Protein AF-A0A1C1CUV4-F1 (afdb_monomer_lite)

Foldseek 3Di:
DDDDDDDDDDDDDDDDDDDDDDDDDDDDDDPPPVVVVVVVPVVPPPVVVVPPPPQPPVSLVVLLVVLLVLQLVLLCLLVVVDPPLNVLSNVQSVVCSVPDDSVPDDVVQSVLQSVLSNCSNVDVDPSVVVSVVVSVCSVVVPDDDDPVVCVVCVVVPDVVVVVVVVVVVVVVVVVVVVVCVVSVHDDGD

pLDDT: mean 77.68, std 22.78, range [29.58, 97.69]

Radius of gyration: 31.22 Å; chains: 1; bounding box: 76×34×95 Å

Structure (mmCIF, N/CA/C/O backbone):
data_AF-A0A1C1CUV4-F1
#
_entry.id   AF-A0A1C1CUV4-F1
#
loop_
_atom_site.group_PDB
_atom_site.id
_atom_site.type_symbol
_atom_site.label_atom_id
_atom_site.label_alt_id
_atom_site.label_comp_id
_atom_site.label_asym_id
_atom_site.label_entity_id
_atom_site.label_seq_id
_atom_site.pdbx_PDB_ins_code
_atom_site.Cartn_x
_atom_site.Cartn_y
_atom_site.Cartn_z
_atom_site.occupancy
_atom_site.B_iso_or_equiv
_atom_site.auth_seq_id
_atom_site.auth_comp_id
_atom_site.auth_asym_id
_atom_site.auth_atom_id
_atom_site.pdbx_PDB_model_num
ATOM 1 N N . MET A 1 1 ? 59.823 15.977 4.794 1.00 36.88 1 MET A N 1
ATOM 2 C CA . MET A 1 1 ? 60.371 14.662 5.199 1.00 36.88 1 MET A CA 1
ATOM 3 C C . MET A 1 1 ? 60.510 14.726 6.711 1.00 36.88 1 MET A C 1
ATOM 5 O O . MET A 1 1 ? 61.144 15.666 7.152 1.00 36.88 1 MET A O 1
ATOM 9 N N . THR A 1 2 ? 59.878 13.941 7.576 1.00 39.69 2 THR A N 1
ATOM 10 C CA . THR A 1 2 ? 59.115 12.682 7.518 1.00 39.69 2 THR A CA 1
ATOM 11 C C . THR A 1 2 ? 58.171 12.699 8.731 1.00 39.69 2 THR A C 1
ATOM 13 O O . THR A 1 2 ? 58.549 13.203 9.786 1.00 39.69 2 THR A O 1
ATOM 16 N N . CYS A 1 3 ? 56.938 12.213 8.563 1.00 35.66 3 CYS A N 1
ATOM 17 C CA . CYS A 1 3 ? 55.957 12.100 9.645 1.00 35.66 3 CYS A CA 1
ATOM 18 C C . CYS A 1 3 ? 56.310 10.965 10.612 1.00 35.66 3 CYS A C 1
ATOM 20 O O . CYS A 1 3 ? 56.878 9.949 10.216 1.00 35.66 3 CYS A O 1
ATOM 22 N N . ALA A 1 4 ? 55.934 11.199 11.865 1.00 41.91 4 ALA A N 1
ATOM 23 C CA . ALA A 1 4 ? 56.127 10.364 13.035 1.00 41.91 4 ALA A CA 1
ATOM 24 C C . ALA A 1 4 ? 55.380 9.022 12.964 1.00 41.91 4 ALA A C 1
ATOM 26 O O . ALA A 1 4 ? 54.230 8.958 12.529 1.00 41.91 4 ALA A O 1
ATOM 27 N N . THR A 1 5 ? 56.031 7.975 13.468 1.00 43.19 5 THR A N 1
ATOM 28 C CA . THR A 1 5 ? 55.427 6.694 13.842 1.00 43.19 5 THR A CA 1
ATOM 29 C C . THR A 1 5 ? 55.212 6.660 15.349 1.00 43.19 5 THR A C 1
ATOM 31 O O . THR A 1 5 ? 56.107 6.986 16.125 1.00 43.19 5 THR A O 1
ATOM 34 N N . SER A 1 6 ? 53.991 6.304 15.727 1.00 45.06 6 SER A N 1
ATOM 35 C CA . SER A 1 6 ? 53.485 6.192 17.088 1.00 45.06 6 SER A CA 1
ATOM 36 C C . SER A 1 6 ? 53.995 4.923 17.771 1.00 45.06 6 SER A C 1
ATOM 38 O O . SER A 1 6 ? 53.769 3.829 17.258 1.00 45.06 6 SER A O 1
ATOM 40 N N . ASP A 1 7 ? 54.601 5.075 18.947 1.00 40.53 7 ASP A N 1
ATOM 41 C CA . ASP A 1 7 ? 54.836 3.980 19.889 1.00 40.53 7 ASP A CA 1
ATOM 42 C C . ASP A 1 7 ? 53.620 3.816 20.811 1.00 40.53 7 ASP A C 1
ATOM 44 O O . ASP A 1 7 ? 53.180 4.749 21.486 1.00 40.53 7 ASP A O 1
ATOM 48 N N . MET A 1 8 ? 53.068 2.602 20.812 1.00 36.25 8 MET A N 1
ATOM 49 C CA . MET A 1 8 ? 52.037 2.120 21.727 1.00 36.25 8 MET A CA 1
ATOM 50 C C . MET A 1 8 ? 52.710 1.264 22.804 1.00 36.25 8 MET A C 1
ATOM 52 O O . MET A 1 8 ? 53.245 0.209 22.476 1.00 36.25 8 MET A O 1
ATOM 56 N N . SER A 1 9 ? 52.632 1.644 24.084 1.00 39.78 9 SER A N 1
ATOM 57 C CA . SER A 1 9 ? 52.744 0.665 25.174 1.00 39.78 9 SER A CA 1
ATOM 58 C C . SER A 1 9 ? 52.161 1.157 26.504 1.00 39.78 9 SER A C 1
ATOM 60 O O . SER A 1 9 ? 52.581 2.169 27.054 1.00 39.78 9 SER A O 1
ATOM 62 N N . ALA A 1 10 ? 51.187 0.370 26.969 1.00 37.59 10 ALA A N 1
ATOM 63 C CA . ALA A 1 10 ? 50.888 -0.049 28.340 1.00 37.59 10 ALA A CA 1
ATOM 64 C C . ALA A 1 10 ? 50.830 0.986 29.484 1.00 37.59 10 ALA A C 1
ATOM 66 O O . ALA A 1 10 ? 51.835 1.363 30.077 1.00 37.59 10 ALA A O 1
ATOM 67 N N . GLY A 1 11 ? 49.601 1.263 29.929 1.00 33.06 11 GLY A N 1
ATOM 68 C CA . GLY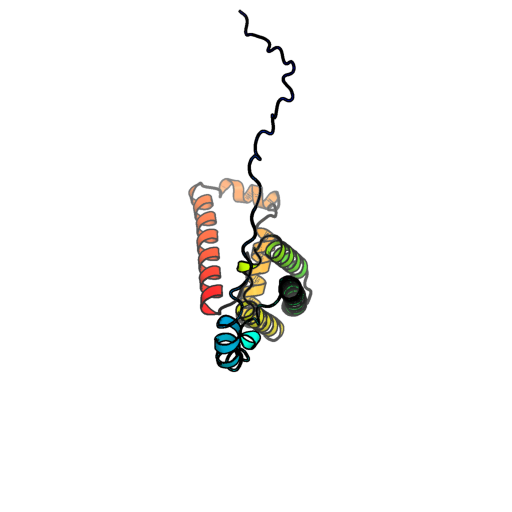 A 1 11 ? 49.299 1.701 31.291 1.00 33.06 11 GLY A CA 1
ATOM 69 C C . GLY A 1 11 ? 48.013 1.028 31.770 1.00 33.06 11 GLY A C 1
ATOM 70 O O . GLY A 1 11 ? 46.926 1.392 31.327 1.00 33.06 11 GLY A O 1
ATOM 71 N N . SER A 1 12 ? 48.132 0.019 32.636 1.00 37.38 12 SER A N 1
ATOM 72 C CA . SER A 1 12 ? 47.011 -0.686 33.263 1.00 37.38 12 SER A CA 1
ATOM 73 C C . SER A 1 12 ? 47.092 -0.617 34.787 1.00 37.38 12 SER A C 1
ATOM 75 O O . SER A 1 12 ? 48.142 -0.880 35.365 1.00 37.38 12 SER A O 1
ATOM 77 N N . SER A 1 13 ? 45.921 -0.351 35.371 1.00 38.84 13 SER A N 1
ATOM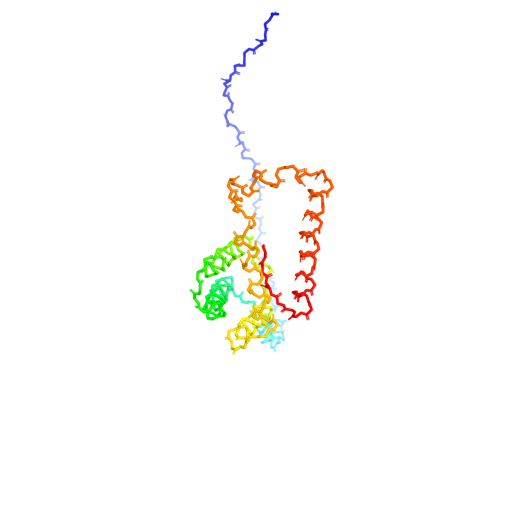 78 C CA . SER A 1 13 ? 45.447 -0.678 36.722 1.00 38.84 13 SER A CA 1
ATOM 79 C C . SER A 1 13 ? 46.123 -0.029 37.936 1.00 38.84 13 SER A C 1
ATOM 81 O O . SER A 1 13 ? 47.014 -0.615 38.541 1.00 38.84 13 SER A O 1
ATOM 83 N N . SER A 1 14 ? 45.528 1.077 38.390 1.00 36.62 14 SER A N 1
ATOM 84 C CA . SER A 1 14 ? 45.411 1.415 39.815 1.00 36.62 14 SER A CA 1
ATOM 85 C C . SER A 1 14 ? 44.017 1.997 40.059 1.00 36.62 14 SER A C 1
ATOM 87 O O . SER A 1 14 ? 43.756 3.153 39.741 1.00 36.62 14 SER A O 1
ATOM 89 N N . THR A 1 15 ? 43.096 1.186 40.579 1.00 40.53 15 THR A N 1
ATOM 90 C CA . THR A 1 15 ? 41.836 1.656 41.174 1.00 40.53 15 THR A CA 1
ATOM 91 C C . THR A 1 15 ? 41.888 1.322 42.654 1.00 40.53 15 THR A C 1
ATOM 93 O O . THR A 1 15 ? 41.565 0.209 43.065 1.00 40.53 15 THR A O 1
ATOM 96 N N . GLU A 1 16 ? 42.368 2.286 43.432 1.00 37.34 16 GLU A N 1
ATOM 97 C CA . GLU A 1 16 ? 42.338 2.272 44.888 1.00 37.34 16 GLU A CA 1
ATOM 98 C C . GLU A 1 16 ? 40.899 2.501 45.360 1.00 37.34 16 GLU A C 1
ATOM 100 O O . GLU A 1 16 ? 40.281 3.533 45.105 1.00 37.34 16 GLU A O 1
ATOM 105 N N . SER A 1 17 ? 40.361 1.490 46.034 1.00 36.53 17 SER A N 1
ATOM 106 C CA . SER A 1 17 ? 39.109 1.547 46.773 1.00 36.53 17 SER A CA 1
ATOM 107 C C . SER A 1 17 ? 39.418 1.999 48.198 1.00 36.53 17 SER A C 1
ATOM 109 O O . SER A 1 17 ? 39.878 1.202 49.011 1.00 36.53 17 SER A O 1
ATOM 111 N N . ILE A 1 18 ? 39.152 3.267 48.507 1.00 36.12 18 ILE A N 1
ATOM 112 C CA . ILE A 1 18 ? 39.110 3.782 49.880 1.00 36.12 18 ILE A CA 1
ATOM 113 C C . ILE A 1 18 ? 37.728 4.398 50.077 1.00 36.12 18 ILE A C 1
ATOM 115 O O . ILE A 1 18 ? 37.469 5.497 49.604 1.00 36.12 18 ILE A O 1
ATOM 119 N N . ASN A 1 19 ? 36.833 3.659 50.732 1.00 34.94 19 ASN A N 1
ATOM 120 C CA . ASN A 1 19 ? 35.662 4.188 51.432 1.00 34.94 19 ASN A CA 1
ATOM 121 C C . ASN A 1 19 ? 35.044 3.075 52.286 1.00 34.94 19 ASN A C 1
ATOM 123 O O . ASN A 1 19 ? 34.340 2.226 51.752 1.00 34.94 19 ASN A O 1
ATOM 127 N N . SER A 1 20 ? 35.292 3.103 53.599 1.00 37.31 20 SER A N 1
ATOM 128 C CA . SER A 1 20 ? 34.288 2.805 54.635 1.00 37.31 20 SER A CA 1
ATOM 129 C C . SER A 1 20 ? 34.930 2.882 56.025 1.00 37.31 20 SER A C 1
ATOM 131 O O . SER A 1 20 ? 35.616 1.953 56.450 1.00 37.31 20 SER A O 1
ATOM 133 N N . THR A 1 21 ? 34.669 3.972 56.742 1.00 37.47 21 THR A N 1
ATOM 134 C CA . THR A 1 21 ? 34.940 4.119 58.179 1.00 37.47 21 THR A CA 1
ATOM 135 C C . THR A 1 21 ? 33.650 4.626 58.832 1.00 37.47 21 THR A C 1
ATOM 137 O O . THR A 1 21 ? 33.078 5.591 58.327 1.00 37.47 21 THR A O 1
ATOM 140 N N . LEU A 1 22 ? 33.252 3.980 59.946 1.00 38.06 22 LEU A N 1
ATOM 141 C CA . LEU A 1 22 ? 32.066 4.186 60.819 1.00 38.06 22 LEU A CA 1
ATOM 142 C C . LEU A 1 22 ? 30.760 3.598 60.240 1.00 38.06 22 LEU A C 1
ATOM 144 O O . LEU A 1 22 ? 30.194 4.157 59.311 1.00 38.06 22 LEU A O 1
ATOM 148 N N . GLN A 1 23 ? 30.245 2.417 60.605 1.00 30.61 23 GLN A N 1
ATOM 149 C CA . GLN A 1 23 ? 30.089 1.696 61.883 1.00 30.61 23 GLN A CA 1
ATOM 150 C C . GLN A 1 23 ? 29.108 2.334 62.894 1.00 30.61 23 GLN A C 1
ATOM 152 O O . GLN A 1 23 ? 29.389 3.397 63.431 1.00 30.61 23 GLN A O 1
ATOM 157 N N . GLU A 1 24 ? 28.005 1.592 63.129 1.00 29.58 24 GLU A N 1
ATOM 158 C CA . GLU A 1 24 ? 27.188 1.451 64.361 1.00 29.58 24 GLU A CA 1
ATOM 159 C C . GLU A 1 24 ? 26.490 2.701 64.943 1.00 29.58 24 GLU A C 1
ATOM 161 O O . GLU A 1 24 ? 27.107 3.698 65.284 1.00 29.58 24 GLU A O 1
ATOM 166 N N . THR A 1 25 ? 25.162 2.743 65.111 1.00 38.12 25 THR A N 1
ATOM 167 C CA . THR A 1 25 ? 24.321 1.964 66.054 1.00 38.12 25 THR A CA 1
ATOM 168 C C . THR A 1 25 ? 22.846 2.300 65.730 1.00 38.12 25 THR A C 1
ATOM 170 O O . THR A 1 25 ? 22.515 3.456 65.494 1.00 38.12 25 THR A O 1
ATOM 173 N N . GLN A 1 26 ? 21.945 1.352 65.460 1.00 30.91 26 GLN A N 1
ATOM 174 C CA . GLN A 1 26 ? 21.163 0.563 66.425 1.00 30.91 26 GLN A CA 1
ATOM 175 C C . GLN A 1 26 ? 20.565 1.411 67.570 1.00 30.91 26 GLN A C 1
ATOM 177 O O . GLN A 1 26 ? 21.137 1.488 68.652 1.00 30.91 26 GLN A O 1
ATOM 182 N N . LEU A 1 27 ? 19.389 2.006 67.341 1.00 37.00 27 LEU A N 1
ATOM 183 C CA . LEU A 1 27 ? 18.432 2.319 68.406 1.00 37.00 27 LEU A CA 1
ATOM 184 C C . LEU A 1 27 ? 17.057 1.775 68.010 1.00 37.00 27 LEU A C 1
ATOM 186 O O . LEU A 1 27 ? 16.376 2.301 67.129 1.00 37.00 27 LEU A O 1
ATOM 190 N N . ASP A 1 28 ? 16.744 0.660 68.661 1.00 33.91 28 ASP A N 1
ATOM 191 C CA . ASP A 1 28 ? 15.456 -0.012 68.753 1.00 33.91 28 ASP A CA 1
ATOM 192 C C . ASP A 1 28 ? 14.375 0.874 69.406 1.00 33.91 28 ASP A C 1
ATOM 194 O O . ASP A 1 28 ? 14.661 1.845 70.102 1.00 33.91 28 ASP A O 1
ATOM 198 N N . GLU A 1 29 ? 13.126 0.430 69.235 1.00 42.91 29 GLU A N 1
ATOM 199 C CA . GLU A 1 29 ? 11.927 0.785 70.018 1.00 42.91 29 GLU A CA 1
ATOM 200 C C . GLU A 1 29 ? 11.116 2.024 69.587 1.00 42.91 29 GLU A C 1
ATOM 202 O O . GLU A 1 29 ? 11.036 3.046 70.264 1.00 42.91 29 GLU A O 1
ATOM 207 N N . GLY A 1 30 ? 10.372 1.883 68.482 1.00 42.31 30 GLY A N 1
ATOM 208 C CA . GLY A 1 30 ? 9.278 2.803 68.123 1.00 42.31 30 GLY A CA 1
ATOM 209 C C . GLY A 1 30 ? 8.023 2.143 67.533 1.00 42.31 30 GLY A C 1
ATOM 210 O O . GLY A 1 30 ? 7.097 2.839 67.113 1.00 42.31 30 GLY A O 1
ATOM 211 N N . GLU A 1 31 ? 7.946 0.807 67.504 1.00 50.12 31 GLU A N 1
ATOM 212 C CA . GLU A 1 31 ? 6.908 0.024 66.805 1.00 50.12 31 GLU A CA 1
ATOM 213 C C . GLU A 1 31 ? 5.490 0.047 67.432 1.00 50.12 31 GLU A C 1
ATOM 215 O O . GLU A 1 31 ? 4.648 -0.797 67.114 1.00 50.12 31 GLU A O 1
ATOM 220 N N . GLY A 1 32 ? 5.173 1.011 68.299 1.00 49.50 32 GLY A N 1
ATOM 221 C CA . GLY A 1 32 ? 3.860 1.102 68.951 1.00 49.50 32 GLY A CA 1
ATOM 222 C C . GLY A 1 32 ? 2.772 1.757 68.091 1.00 49.50 32 GLY A C 1
ATOM 223 O O . GLY A 1 32 ? 1.667 1.232 67.956 1.00 49.50 32 GLY A O 1
ATOM 224 N N . TRP A 1 33 ? 3.067 2.897 67.463 1.00 45.12 33 TRP A N 1
ATOM 225 C CA . TRP A 1 33 ? 2.027 3.730 66.836 1.00 45.12 33 TRP A CA 1
ATOM 226 C C . TRP A 1 33 ? 1.779 3.400 65.360 1.00 45.12 33 TRP A C 1
ATOM 228 O O . TRP A 1 33 ? 0.642 3.486 64.886 1.00 45.12 33 TRP A O 1
ATOM 238 N N . ALA A 1 34 ? 2.806 2.935 64.641 1.00 53.06 34 ALA A N 1
ATOM 239 C CA . ALA A 1 34 ? 2.688 2.581 63.225 1.00 53.06 34 ALA A CA 1
ATOM 240 C C . ALA A 1 34 ? 1.686 1.434 62.988 1.00 53.06 34 ALA A C 1
ATOM 242 O O . ALA A 1 34 ? 0.960 1.436 61.992 1.00 53.06 34 ALA A O 1
ATOM 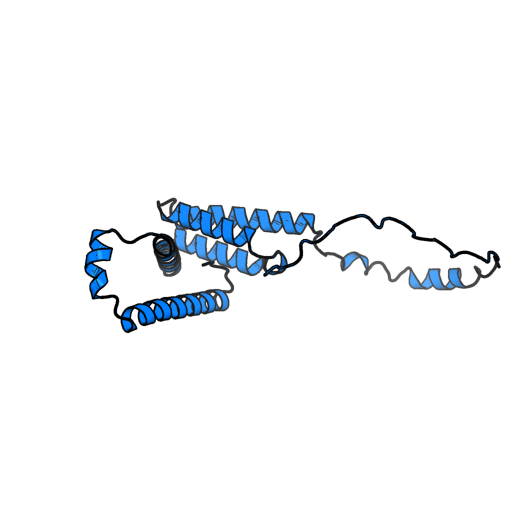243 N N . ARG A 1 35 ? 1.563 0.488 63.931 1.00 51.72 35 ARG A N 1
ATOM 244 C CA . ARG A 1 35 ? 0.617 -0.634 63.805 1.00 51.72 35 ARG A CA 1
ATOM 245 C C . ARG A 1 35 ? -0.847 -0.195 63.911 1.00 51.72 35 ARG A C 1
ATOM 247 O O . ARG A 1 35 ? -1.700 -0.785 63.250 1.00 51.72 35 ARG A O 1
ATOM 254 N N . ILE A 1 36 ? -1.147 0.856 64.678 1.00 56.94 36 ILE A N 1
ATOM 255 C CA . ILE A 1 36 ? -2.520 1.370 64.810 1.00 56.94 36 ILE A CA 1
ATOM 256 C C . ILE A 1 36 ? -2.937 2.107 63.532 1.00 56.94 36 ILE A C 1
ATOM 258 O O . ILE A 1 36 ? -4.049 1.905 63.043 1.00 56.94 36 ILE A O 1
ATOM 262 N N . TRP A 1 37 ? -2.028 2.867 62.914 1.00 58.53 37 TRP A N 1
ATOM 263 C CA . TRP A 1 37 ? -2.304 3.515 61.626 1.00 58.53 37 TRP A CA 1
ATOM 264 C C . TRP A 1 37 ? -2.453 2.506 60.474 1.00 58.53 37 TRP A C 1
ATOM 266 O O . TRP A 1 37 ? -3.313 2.666 59.604 1.00 58.53 37 TRP A O 1
ATOM 276 N N . LEU A 1 38 ? -1.699 1.403 60.503 1.00 53.12 38 LEU A N 1
ATOM 277 C CA . LEU A 1 38 ? -1.771 0.366 59.469 1.00 53.12 38 LEU A CA 1
ATOM 278 C C . LEU A 1 38 ? -3.071 -0.455 59.485 1.00 53.12 38 LEU A C 1
ATOM 280 O O . LEU A 1 38 ? -3.429 -1.025 58.453 1.00 53.12 38 LEU A O 1
ATOM 284 N N . ARG A 1 39 ? -3.837 -0.482 60.585 1.00 50.75 39 ARG A N 1
ATOM 285 C CA . ARG A 1 39 ? -5.118 -1.214 60.606 1.00 50.75 39 ARG A CA 1
ATOM 286 C C . ARG A 1 39 ? -6.270 -0.450 59.943 1.00 50.75 39 ARG A C 1
ATOM 288 O O . ARG A 1 39 ? -7.196 -1.081 59.443 1.00 50.75 39 ARG A O 1
ATOM 295 N N . GLY A 1 40 ? -6.202 0.882 59.889 1.00 45.94 40 GLY A N 1
ATOM 296 C CA . GLY A 1 40 ? -7.238 1.718 59.267 1.00 45.94 40 GLY A CA 1
ATOM 297 C C . GLY A 1 40 ? -7.102 1.870 57.747 1.00 45.94 40 GLY A C 1
ATOM 298 O O . GLY A 1 40 ? -8.104 1.993 57.044 1.00 45.94 40 GLY A O 1
ATOM 299 N N . VAL A 1 41 ? -5.876 1.828 57.217 1.00 52.78 41 VAL A N 1
ATOM 300 C CA . VAL A 1 41 ? -5.604 2.115 55.793 1.00 52.78 41 VAL A CA 1
ATOM 301 C C . VAL A 1 41 ? -5.622 0.858 54.913 1.00 52.78 41 VAL A C 1
ATOM 303 O O . VAL A 1 41 ? -5.894 0.944 53.716 1.00 52.78 41 VAL A O 1
ATOM 306 N N . ALA A 1 42 ? -5.433 -0.334 55.490 1.00 49.50 42 ALA A N 1
ATOM 307 C CA . ALA A 1 42 ? -5.407 -1.584 54.727 1.00 49.50 42 ALA A CA 1
ATOM 308 C C . ALA A 1 42 ? -6.756 -1.957 54.079 1.00 49.50 42 ALA A C 1
ATOM 310 O O . ALA A 1 42 ? -6.770 -2.682 53.087 1.00 49.50 42 ALA A O 1
ATOM 311 N N . ASN A 1 43 ? -7.886 -1.428 54.565 1.00 52.78 43 ASN A N 1
ATOM 312 C CA . ASN A 1 43 ? -9.203 -1.771 54.016 1.00 52.78 43 ASN A CA 1
ATOM 313 C C . ASN A 1 43 ? -9.595 -0.968 52.759 1.00 52.78 43 ASN A C 1
ATOM 315 O O . ASN A 1 43 ? -10.718 -1.082 52.279 1.00 52.78 43 ASN A O 1
ATOM 319 N N . ARG A 1 44 ? -8.684 -0.144 52.217 1.00 46.84 44 ARG A N 1
ATOM 320 C CA . ARG A 1 44 ? -8.910 0.646 50.991 1.00 46.84 44 ARG A CA 1
ATOM 321 C C . ARG A 1 44 ? -7.926 0.319 49.858 1.00 46.84 44 ARG A C 1
ATOM 323 O O . ARG A 1 44 ? -7.833 1.069 48.896 1.00 46.84 44 ARG A O 1
ATOM 330 N N . SER A 1 45 ? -7.198 -0.798 49.963 1.00 49.81 45 SER A N 1
ATOM 331 C CA . SER A 1 45 ? -6.200 -1.233 48.966 1.00 49.81 45 SER A CA 1
ATOM 332 C C . SER A 1 45 ? -6.628 -2.478 48.171 1.00 49.81 45 SER A C 1
ATOM 334 O O . SER A 1 45 ? -5.797 -3.188 47.609 1.00 49.81 45 SER A O 1
ATOM 336 N N . SER A 1 46 ? -7.931 -2.765 48.096 1.00 54.72 46 SER A N 1
ATOM 337 C CA . SER A 1 46 ? -8.443 -3.762 47.141 1.00 54.72 46 SER A CA 1
ATOM 338 C C . SER A 1 46 ? -8.535 -3.207 45.712 1.00 54.72 46 SER A C 1
ATOM 340 O O . SER A 1 46 ? -8.490 -3.985 44.763 1.00 54.72 46 SER A O 1
ATOM 342 N N . ASP A 1 47 ? -8.542 -1.880 45.535 1.00 49.75 47 ASP A N 1
ATOM 343 C CA . ASP A 1 47 ? -8.663 -1.255 44.209 1.00 49.75 47 ASP A CA 1
ATOM 344 C C . ASP A 1 47 ? -7.319 -1.077 43.483 1.00 49.75 47 ASP A C 1
ATOM 346 O O . ASP A 1 47 ? -7.281 -0.975 42.258 1.00 49.75 47 ASP A O 1
ATOM 350 N N . ALA A 1 48 ? -6.184 -1.128 44.190 1.00 51.41 48 ALA A N 1
ATOM 351 C CA . ALA A 1 48 ? -4.865 -0.953 43.569 1.00 51.41 48 ALA A CA 1
ATOM 352 C C . ALA A 1 48 ? -4.473 -2.121 42.640 1.00 51.41 48 ALA A C 1
ATOM 354 O O . ALA A 1 48 ? -3.679 -1.951 41.715 1.00 51.41 48 ALA A O 1
ATOM 355 N N . ARG A 1 49 ? -5.053 -3.312 42.845 1.00 49.78 49 ARG A N 1
ATOM 356 C CA . ARG A 1 49 ? -4.787 -4.493 42.008 1.00 49.78 49 ARG A CA 1
ATOM 357 C C . ARG A 1 49 ? -5.553 -4.492 40.685 1.00 49.78 49 ARG A C 1
ATOM 359 O O . ARG A 1 49 ? -5.113 -5.159 39.754 1.00 49.78 49 ARG A O 1
ATOM 366 N N . ALA A 1 50 ? -6.639 -3.728 40.569 1.00 49.56 50 ALA A N 1
ATOM 367 C CA . ALA A 1 50 ? -7.418 -3.654 39.333 1.00 49.56 50 ALA A CA 1
ATOM 368 C C . ALA A 1 50 ? -6.750 -2.785 38.248 1.00 49.56 50 ALA A C 1
ATOM 370 O O . ALA A 1 50 ? -7.061 -2.933 37.069 1.00 49.56 50 ALA A O 1
ATOM 371 N N . VAL A 1 51 ? -5.806 -1.908 38.614 1.00 50.00 51 VAL A N 1
ATOM 372 C CA . VAL A 1 51 ? -5.249 -0.905 37.682 1.00 50.00 51 VAL A CA 1
ATOM 373 C C . VAL A 1 51 ? -3.901 -1.318 37.066 1.00 50.00 51 VAL A C 1
ATOM 375 O O . VAL A 1 51 ? -3.440 -0.695 36.115 1.00 50.00 51 VAL A O 1
ATOM 378 N N . LEU A 1 52 ? -3.288 -2.422 37.506 1.00 46.56 52 LEU A N 1
ATOM 379 C CA . LEU A 1 52 ? -2.091 -2.988 36.862 1.00 46.56 52 LEU A CA 1
ATOM 380 C C . LEU A 1 52 ? -2.427 -4.046 35.798 1.00 46.56 52 LEU A C 1
ATOM 382 O O . LEU A 1 52 ? -1.679 -5.003 35.608 1.00 46.56 52 LEU A O 1
ATOM 386 N N . PHE A 1 53 ? -3.497 -3.842 35.021 1.00 49.56 53 PHE A N 1
ATOM 387 C CA . PHE A 1 53 ? -3.646 -4.495 33.713 1.00 49.56 53 PHE A CA 1
ATOM 388 C C . PHE A 1 53 ? -2.737 -3.809 32.677 1.00 49.56 53 PHE A C 1
ATOM 390 O O . PHE A 1 53 ? -3.160 -3.364 31.613 1.00 49.56 53 PHE A O 1
ATOM 397 N N . GLN A 1 54 ? -1.452 -3.688 33.002 1.00 56.03 54 GLN A N 1
ATOM 398 C CA . GLN A 1 54 ? -0.428 -3.500 31.990 1.00 56.03 54 GLN A CA 1
ATOM 399 C C . GLN A 1 54 ? -0.149 -4.891 31.432 1.00 56.03 54 GLN A C 1
ATOM 401 O O . GLN A 1 54 ? 0.346 -5.767 32.141 1.00 56.03 54 GLN A O 1
ATOM 406 N N . MET A 1 55 ? -0.524 -5.119 30.172 1.00 60.78 55 MET A N 1
ATOM 407 C CA . MET A 1 55 ? -0.150 -6.334 29.451 1.00 60.78 55 MET A CA 1
ATOM 408 C C . MET A 1 55 ? 1.358 -6.542 29.619 1.00 60.78 55 MET A C 1
ATOM 410 O O . MET A 1 55 ? 2.153 -5.678 29.249 1.00 60.78 55 MET A O 1
ATOM 414 N N . THR A 1 56 ? 1.764 -7.661 30.216 1.00 70.50 56 THR A N 1
ATOM 415 C CA . THR A 1 56 ? 3.183 -7.948 30.443 1.00 70.50 56 THR A CA 1
ATOM 416 C C . THR A 1 56 ? 3.928 -7.982 29.102 1.00 70.50 56 THR A C 1
ATOM 418 O O . THR A 1 56 ? 3.372 -8.380 28.076 1.00 70.50 56 THR A O 1
ATOM 421 N N . ALA A 1 57 ? 5.205 -7.585 29.075 1.00 70.00 57 ALA A N 1
ATOM 422 C CA . ALA A 1 57 ? 6.025 -7.584 27.856 1.00 70.00 57 ALA A CA 1
ATOM 423 C C . ALA A 1 57 ? 5.937 -8.873 26.991 1.00 70.00 57 ALA A C 1
ATOM 425 O O . ALA A 1 57 ? 5.825 -8.748 25.764 1.00 70.00 57 ALA A O 1
ATOM 426 N N . PRO A 1 58 ? 5.940 -10.107 27.553 1.00 73.69 58 PRO A N 1
ATOM 427 C CA . PRO A 1 58 ? 5.744 -11.316 26.749 1.00 73.69 58 PRO A CA 1
ATOM 428 C C . PRO A 1 58 ? 4.358 -11.392 26.090 1.00 73.69 58 PRO A C 1
ATOM 430 O O . PRO A 1 58 ? 4.273 -11.840 24.945 1.00 73.69 58 PRO A O 1
ATOM 433 N N . ALA A 1 59 ? 3.298 -10.915 26.752 1.00 82.12 59 ALA A N 1
ATOM 434 C CA . ALA A 1 59 ? 1.956 -10.864 26.173 1.00 82.12 59 ALA A CA 1
ATOM 435 C C . ALA A 1 59 ? 1.917 -9.911 24.967 1.00 82.12 59 ALA A C 1
ATOM 437 O O . ALA A 1 59 ? 1.425 -10.281 23.902 1.00 82.12 59 ALA A O 1
ATOM 438 N N . VAL A 1 60 ? 2.535 -8.727 25.072 1.00 84.56 60 VAL A N 1
ATOM 439 C CA . VAL A 1 60 ? 2.611 -7.762 23.956 1.00 84.56 60 VAL A CA 1
ATOM 440 C C . VAL A 1 60 ? 3.285 -8.380 22.727 1.00 84.56 60 VAL A C 1
ATOM 442 O O . VAL A 1 60 ? 2.766 -8.281 21.615 1.00 84.56 60 VAL A O 1
ATOM 445 N N . ARG A 1 61 ? 4.407 -9.093 22.908 1.00 89.31 61 ARG A N 1
ATOM 446 C CA . ARG A 1 61 ? 5.085 -9.786 21.799 1.00 89.31 61 ARG A CA 1
ATOM 447 C C . ARG A 1 61 ? 4.182 -10.836 21.139 1.00 89.31 61 ARG A C 1
ATOM 449 O O . ARG A 1 61 ? 4.199 -10.960 19.915 1.00 89.31 61 ARG A O 1
ATOM 456 N N . GLN A 1 62 ? 3.396 -11.579 21.916 1.00 92.00 62 GLN A N 1
ATOM 457 C CA . GLN A 1 62 ? 2.442 -12.552 21.376 1.00 92.00 62 GLN A CA 1
ATOM 458 C C . GLN A 1 62 ? 1.346 -11.873 20.544 1.00 92.00 62 GLN A C 1
ATOM 460 O O . GLN A 1 62 ? 1.053 -12.351 19.448 1.00 92.00 62 GLN A O 1
ATOM 465 N N . HIS A 1 63 ? 0.813 -10.731 20.992 1.00 92.06 63 HIS A N 1
ATOM 466 C CA . HIS A 1 63 ? -0.163 -9.946 20.226 1.00 92.06 63 HIS A CA 1
ATOM 467 C C . HIS A 1 63 ? 0.403 -9.433 18.897 1.00 92.06 63 HIS A C 1
ATOM 469 O O . HIS A 1 63 ? -0.278 -9.514 17.876 1.00 92.06 63 HIS A O 1
ATOM 475 N N . ILE A 1 64 ? 1.660 -8.982 18.878 1.00 92.94 64 ILE A N 1
ATOM 476 C CA . ILE A 1 64 ? 2.342 -8.553 17.647 1.00 92.94 64 ILE A CA 1
ATOM 477 C C . ILE A 1 64 ? 2.486 -9.727 16.666 1.00 92.94 64 ILE A C 1
ATOM 479 O O . ILE A 1 64 ? 2.189 -9.592 15.479 1.00 92.94 64 ILE A O 1
ATOM 483 N N . LEU A 1 65 ? 2.908 -10.901 17.148 1.00 93.56 65 LEU A N 1
ATOM 484 C CA . LEU A 1 65 ? 3.033 -12.095 16.304 1.00 93.56 65 LEU A CA 1
ATOM 485 C C . LEU A 1 65 ? 1.677 -12.575 15.782 1.00 93.56 65 LEU A C 1
ATOM 487 O O . LEU A 1 65 ? 1.586 -13.024 14.640 1.00 93.56 65 LEU A O 1
ATOM 491 N N . GLN A 1 66 ? 0.635 -12.491 16.605 1.00 94.75 66 GLN A N 1
ATOM 492 C CA . GLN A 1 66 ? -0.719 -12.845 16.206 1.00 94.75 66 GLN A CA 1
ATOM 493 C C . GLN A 1 66 ? -1.234 -11.899 15.117 1.00 94.75 66 GLN A C 1
ATOM 495 O O . GLN A 1 66 ? -1.643 -12.365 14.058 1.00 94.75 66 GLN A O 1
ATOM 500 N N . ALA A 1 67 ? -1.074 -10.588 15.310 1.00 94.12 67 ALA A N 1
ATOM 501 C CA . ALA A 1 67 ? -1.397 -9.573 14.311 1.00 94.12 67 ALA A CA 1
ATOM 502 C C . ALA A 1 67 ? -0.674 -9.806 12.976 1.00 94.12 67 ALA A C 1
ATOM 504 O O . ALA A 1 67 ? -1.301 -9.744 11.921 1.00 94.12 67 ALA A O 1
ATOM 505 N N . TYR A 1 68 ? 0.624 -10.132 13.009 1.00 95.56 68 TYR A N 1
ATOM 506 C CA . TYR A 1 68 ? 1.374 -10.492 11.804 1.00 95.56 68 TYR A CA 1
ATOM 507 C C . TYR A 1 68 ? 0.749 -11.695 11.082 1.00 95.56 68 TYR A C 1
ATOM 509 O O . TYR A 1 68 ? 0.575 -11.659 9.865 1.00 95.56 68 TYR A O 1
ATOM 517 N N . ARG A 1 69 ? 0.398 -12.765 11.811 1.00 96.50 69 ARG A N 1
ATOM 518 C CA . ARG A 1 69 ? -0.209 -13.973 11.221 1.00 96.50 69 ARG A CA 1
ATOM 519 C C . ARG A 1 69 ? -1.582 -13.686 10.626 1.00 96.50 69 ARG A C 1
ATOM 521 O O . ARG A 1 69 ? -1.879 -14.193 9.547 1.00 96.50 69 ARG A O 1
ATOM 528 N N . ASP A 1 70 ? -2.397 -12.892 11.308 1.00 96.62 70 ASP A N 1
ATOM 529 C CA . ASP A 1 70 ? -3.747 -12.555 10.860 1.00 96.62 70 ASP A CA 1
ATOM 530 C C . ASP A 1 70 ? -3.707 -11.684 9.603 1.00 96.62 70 ASP A C 1
ATOM 532 O O . ASP A 1 70 ? -4.343 -12.027 8.606 1.00 96.62 70 ASP A O 1
ATOM 536 N N . LEU A 1 71 ? -2.862 -10.649 9.585 1.00 96.44 71 LEU A N 1
ATOM 537 C CA . LEU A 1 71 ? -2.634 -9.827 8.394 1.00 96.44 71 LEU A CA 1
ATOM 538 C C . LEU A 1 71 ? -2.055 -10.633 7.233 1.00 96.44 71 LEU A C 1
ATOM 540 O O . LEU A 1 71 ? -2.449 -10.438 6.088 1.00 96.44 71 LEU A O 1
ATOM 544 N N . TYR A 1 72 ? -1.125 -11.549 7.508 1.00 97.12 72 TYR A N 1
ATOM 545 C CA . TYR A 1 72 ? -0.533 -12.372 6.461 1.00 97.12 72 TYR A CA 1
ATOM 546 C C . TYR A 1 72 ? -1.558 -13.320 5.829 1.00 97.12 72 TYR A C 1
ATOM 548 O O . TYR A 1 72 ? -1.615 -13.417 4.607 1.00 97.12 72 TYR A O 1
ATOM 556 N N . ARG A 1 73 ? -2.395 -13.988 6.635 1.00 97.44 73 ARG A N 1
ATOM 557 C CA . ARG A 1 73 ? -3.452 -14.885 6.136 1.00 97.44 73 ARG A CA 1
ATOM 558 C C . ARG A 1 73 ? -4.501 -14.126 5.326 1.00 97.44 73 ARG A C 1
ATOM 560 O O . ARG A 1 73 ? -4.697 -14.432 4.155 1.00 97.44 73 ARG A O 1
ATOM 567 N N . THR A 1 74 ? -5.091 -13.093 5.921 1.00 97.06 74 THR A N 1
ATOM 568 C CA . THR A 1 74 ? -6.130 -12.278 5.266 1.00 97.06 74 THR A CA 1
ATOM 569 C C . THR A 1 74 ? -5.607 -11.529 4.046 1.00 97.06 74 THR A C 1
ATOM 571 O O . THR A 1 74 ? -6.290 -11.441 3.033 1.00 97.06 74 THR A O 1
ATOM 574 N N . GLY A 1 75 ? -4.363 -11.053 4.079 1.00 96.69 75 GLY A N 1
ATOM 575 C CA . GLY A 1 75 ? -3.730 -10.439 2.918 1.00 96.69 75 GLY A CA 1
ATOM 576 C C . GLY A 1 75 ? -3.489 -11.427 1.772 1.00 96.69 75 GLY A C 1
ATOM 577 O O . GLY A 1 75 ? -3.667 -11.056 0.614 1.00 96.69 75 GLY A O 1
ATOM 578 N N . LEU A 1 76 ? -3.117 -12.681 2.062 1.00 96.88 76 LEU A N 1
ATOM 579 C CA . LEU A 1 76 ? -2.974 -13.717 1.032 1.00 96.88 76 LEU A CA 1
ATOM 580 C C . LEU A 1 76 ? -4.309 -14.053 0.360 1.00 96.88 76 LEU A C 1
ATOM 582 O O . LEU A 1 76 ? -4.349 -14.211 -0.862 1.00 96.88 76 LEU A O 1
ATOM 586 N N . GLU A 1 77 ? -5.383 -14.121 1.145 1.00 96.44 77 GLU A N 1
ATOM 587 C CA . GLU A 1 77 ? -6.749 -14.289 0.644 1.00 96.44 77 GLU A CA 1
ATOM 588 C C . GLU A 1 77 ? -7.177 -13.083 -0.206 1.00 96.44 77 GLU A C 1
ATOM 590 O O . GLU A 1 77 ? -7.684 -13.268 -1.312 1.00 96.44 77 GLU A O 1
ATOM 595 N N . ALA A 1 78 ? -6.873 -11.857 0.237 1.00 96.38 78 ALA A N 1
ATOM 596 C CA . ALA A 1 78 ? -7.179 -10.623 -0.491 1.00 96.38 78 ALA A CA 1
ATOM 597 C C . ALA A 1 78 ? -6.540 -10.568 -1.888 1.00 96.38 78 ALA A C 1
ATOM 599 O O . ALA A 1 78 ? -7.149 -10.089 -2.844 1.00 96.38 78 ALA A O 1
ATOM 600 N N . VAL A 1 79 ? -5.313 -11.082 -2.025 1.00 95.62 79 VAL A N 1
ATOM 601 C CA . VAL A 1 79 ? -4.603 -11.156 -3.315 1.00 95.62 79 VAL A CA 1
ATOM 602 C C . VAL A 1 79 ? -4.847 -12.465 -4.064 1.00 95.62 79 VAL A C 1
ATOM 604 O O . VAL A 1 79 ? -4.200 -12.698 -5.089 1.00 95.62 79 VAL A O 1
ATOM 607 N N . GLN A 1 80 ? -5.726 -13.332 -3.553 1.00 95.25 80 GLN A N 1
ATOM 608 C CA . GLN A 1 80 ? -6.048 -14.646 -4.118 1.00 95.25 80 GLN A CA 1
ATOM 609 C C . GLN A 1 80 ? -4.799 -15.498 -4.387 1.00 95.25 80 GLN A C 1
ATOM 611 O O . GLN A 1 80 ? -4.696 -16.188 -5.399 1.00 95.25 80 GLN A O 1
ATOM 616 N N . PHE A 1 81 ? -3.795 -15.400 -3.511 1.00 95.62 81 PHE A N 1
ATOM 617 C CA . PHE A 1 81 ? -2.500 -16.075 -3.659 1.00 95.62 81 PHE A CA 1
ATOM 618 C C . PHE A 1 81 ? -1.759 -15.785 -4.982 1.00 95.62 81 PHE A C 1
ATOM 620 O O . PHE A 1 81 ? -0.823 -16.509 -5.335 1.00 95.62 81 PHE A O 1
ATOM 627 N N . SER A 1 82 ? -2.126 -14.715 -5.694 1.00 95.56 82 SER A N 1
ATOM 628 C CA . SER A 1 82 ? -1.547 -14.375 -6.994 1.00 95.56 82 SER A CA 1
ATOM 629 C C . SER A 1 82 ? -0.055 -14.040 -6.902 1.00 95.56 82 SER A C 1
ATOM 631 O O . SER A 1 82 ? 0.436 -13.412 -5.958 1.00 95.56 82 SER A O 1
ATOM 633 N N . THR A 1 83 ? 0.700 -14.448 -7.919 1.00 95.75 83 THR A N 1
ATOM 634 C CA . THR A 1 83 ? 2.097 -14.046 -8.119 1.00 95.75 83 THR A CA 1
ATOM 635 C C . THR A 1 83 ? 2.151 -12.879 -9.108 1.00 95.75 83 THR A C 1
ATOM 637 O O . THR A 1 83 ? 1.495 -12.966 -10.143 1.00 95.75 83 THR A O 1
ATOM 640 N N . PRO A 1 84 ? 2.922 -11.804 -8.857 1.00 93.88 84 PRO A N 1
ATOM 641 C CA . PRO A 1 84 ? 3.935 -11.641 -7.807 1.00 93.88 84 PRO A CA 1
ATOM 642 C C . PRO A 1 84 ? 3.405 -11.082 -6.474 1.00 93.88 84 PRO A C 1
ATOM 644 O O . PRO A 1 84 ? 4.158 -11.022 -5.503 1.00 93.88 84 PRO A O 1
ATOM 647 N N . ALA A 1 85 ? 2.127 -10.706 -6.406 1.00 95.25 85 ALA A N 1
ATOM 648 C CA . ALA A 1 85 ? 1.542 -9.940 -5.304 1.00 95.25 85 ALA A CA 1
ATOM 649 C C . ALA A 1 85 ? 1.744 -10.591 -3.922 1.00 95.25 85 ALA A C 1
ATOM 651 O O . ALA A 1 85 ? 2.101 -9.907 -2.964 1.00 95.25 85 ALA A O 1
ATOM 652 N N . ARG A 1 86 ? 1.617 -11.922 -3.823 1.00 95.81 86 ARG A N 1
ATOM 653 C CA . ARG A 1 86 ? 1.842 -12.677 -2.578 1.00 95.81 86 ARG A CA 1
ATOM 654 C C . ARG A 1 86 ? 3.248 -12.491 -1.994 1.00 95.81 86 ARG A C 1
ATOM 656 O O . ARG A 1 86 ? 3.421 -12.531 -0.779 1.00 95.81 86 ARG A O 1
ATOM 663 N N . HIS A 1 87 ? 4.259 -12.343 -2.854 1.00 95.50 87 HIS A N 1
ATOM 664 C CA . HIS A 1 87 ? 5.652 -12.211 -2.434 1.00 95.50 87 HIS A CA 1
ATOM 665 C C . HIS A 1 87 ? 5.931 -10.789 -1.964 1.00 95.50 87 HIS A C 1
ATOM 667 O O . HIS A 1 87 ? 6.475 -10.619 -0.878 1.00 95.50 87 HIS A O 1
ATOM 673 N N . GLU A 1 88 ? 5.450 -9.797 -2.713 1.00 94.88 88 GLU A N 1
ATOM 674 C CA . GLU A 1 88 ? 5.549 -8.389 -2.323 1.00 94.88 88 GLU A CA 1
ATOM 675 C C . GLU A 1 88 ? 4.827 -8.138 -0.989 1.00 94.88 88 GLU A C 1
ATOM 677 O O . GLU A 1 88 ? 5.412 -7.576 -0.068 1.00 94.88 88 GLU A O 1
ATOM 682 N N . LEU A 1 89 ? 3.605 -8.662 -0.815 1.00 95.75 89 LEU A N 1
ATOM 683 C CA . LEU A 1 89 ? 2.865 -8.585 0.450 1.00 95.75 89 LEU A CA 1
ATOM 684 C C . LEU A 1 89 ? 3.662 -9.181 1.618 1.00 95.75 89 LEU A C 1
ATOM 686 O O . LEU A 1 89 ? 3.777 -8.569 2.681 1.00 95.75 89 LEU A O 1
ATOM 690 N N . ARG A 1 90 ? 4.210 -10.388 1.432 1.00 95.31 90 ARG A N 1
ATOM 691 C CA . ARG A 1 90 ? 5.009 -11.067 2.457 1.00 95.31 90 ARG A CA 1
ATOM 692 C C . ARG A 1 90 ? 6.215 -10.228 2.858 1.00 95.31 90 ARG A C 1
ATOM 694 O O . ARG A 1 90 ? 6.522 -10.132 4.045 1.00 95.31 90 ARG A O 1
ATOM 701 N N . ASP A 1 91 ? 6.917 -9.673 1.882 1.00 95.00 91 ASP A N 1
ATOM 702 C CA . ASP A 1 91 ? 8.170 -8.969 2.114 1.00 95.00 91 ASP A CA 1
ATOM 703 C C . ASP A 1 91 ? 7.906 -7.604 2.776 1.00 95.00 91 ASP A C 1
ATOM 705 O O . ASP A 1 91 ? 8.592 -7.260 3.741 1.00 95.00 91 ASP A O 1
ATOM 709 N N . ILE A 1 92 ? 6.823 -6.916 2.395 1.00 94.31 92 ILE A N 1
ATOM 710 C CA . ILE A 1 92 ? 6.307 -5.719 3.080 1.00 94.31 92 ILE A CA 1
ATOM 711 C C . ILE A 1 92 ? 5.957 -6.031 4.542 1.00 94.31 92 ILE A C 1
ATOM 713 O O . ILE A 1 92 ? 6.452 -5.368 5.456 1.00 94.31 92 ILE A O 1
ATOM 717 N N . LEU A 1 93 ? 5.154 -7.069 4.806 1.00 94.75 93 LEU A N 1
ATOM 718 C CA . LEU A 1 93 ? 4.771 -7.441 6.175 1.00 94.75 93 LEU A CA 1
ATOM 719 C C . LEU A 1 93 ? 5.985 -7.841 7.024 1.00 94.75 93 LEU A C 1
ATOM 721 O O . LEU A 1 93 ? 6.096 -7.462 8.187 1.00 94.75 93 LEU A O 1
ATOM 725 N N . ARG A 1 94 ? 6.943 -8.573 6.452 1.00 94.56 94 ARG A N 1
ATOM 726 C CA . ARG A 1 94 ? 8.182 -8.934 7.156 1.00 94.56 94 ARG A CA 1
ATOM 727 C C . ARG A 1 94 ? 9.034 -7.718 7.480 1.00 94.56 94 ARG A C 1
ATOM 729 O O . ARG A 1 94 ? 9.597 -7.661 8.571 1.00 94.56 94 ARG A O 1
ATOM 736 N N . GLN A 1 95 ? 9.179 -6.794 6.536 1.00 93.69 95 GLN A N 1
ATOM 737 C CA . GLN A 1 95 ? 9.982 -5.596 6.735 1.00 93.69 95 GLN A CA 1
ATOM 738 C C . GLN A 1 95 ? 9.361 -4.704 7.807 1.00 93.69 95 GLN A C 1
ATOM 740 O O . GLN A 1 95 ? 10.042 -4.255 8.724 1.00 93.69 95 GLN A O 1
ATOM 745 N N . THR A 1 96 ? 8.052 -4.506 7.737 1.00 92.06 96 THR A N 1
ATOM 746 C CA . THR A 1 96 ? 7.325 -3.595 8.624 1.00 92.06 96 THR A CA 1
ATOM 747 C C . THR A 1 96 ? 7.330 -4.079 10.063 1.00 92.06 96 THR A C 1
ATOM 749 O O . THR A 1 96 ? 7.715 -3.320 10.945 1.00 92.06 96 THR A O 1
ATOM 752 N N . PHE A 1 97 ? 7.038 -5.356 10.310 1.00 91.88 97 PHE A N 1
ATOM 753 C CA . PHE A 1 97 ? 7.091 -5.927 11.659 1.00 91.88 97 PHE A CA 1
ATOM 754 C C . PHE A 1 97 ? 8.514 -6.086 12.212 1.00 91.88 97 PHE A C 1
ATOM 756 O O . PHE A 1 97 ? 8.681 -6.207 13.423 1.00 91.88 97 PHE A O 1
ATOM 763 N N . ARG A 1 98 ? 9.546 -6.099 11.356 1.00 91.62 98 ARG A N 1
ATOM 764 C CA . ARG A 1 98 ? 10.949 -6.160 11.794 1.00 91.62 98 ARG A CA 1
ATOM 765 C C . ARG A 1 98 ? 11.523 -4.782 12.122 1.00 91.62 98 ARG A C 1
ATOM 767 O O . ARG A 1 98 ? 12.332 -4.680 13.037 1.00 91.62 98 ARG A O 1
ATOM 774 N N . THR A 1 99 ? 11.152 -3.751 11.363 1.00 91.62 99 THR A N 1
ATOM 775 C CA . THR A 1 99 ? 11.699 -2.393 11.512 1.00 91.62 99 THR A CA 1
ATOM 776 C C . THR A 1 99 ? 10.856 -1.506 12.427 1.00 91.62 99 THR A C 1
ATOM 778 O O . THR A 1 99 ? 11.402 -0.596 13.044 1.00 91.62 99 THR A O 1
ATOM 781 N N . ALA A 1 100 ? 9.545 -1.739 12.537 1.00 87.44 100 ALA A N 1
ATOM 782 C CA . ALA A 1 100 ? 8.686 -0.914 13.379 1.00 87.44 100 ALA A CA 1
ATOM 783 C C . ALA A 1 100 ? 8.959 -1.157 14.877 1.00 87.44 100 ALA A C 1
ATOM 785 O O . ALA A 1 100 ? 9.021 -2.311 15.312 1.00 87.44 100 ALA A O 1
ATOM 786 N N . PRO A 1 101 ? 9.077 -0.092 15.692 1.00 86.50 101 PRO A N 1
ATOM 787 C CA . PRO A 1 101 ? 9.200 -0.238 17.133 1.00 86.50 101 PRO A CA 1
ATOM 788 C C . PRO A 1 101 ? 7.884 -0.763 17.738 1.00 86.50 101 PRO A C 1
ATOM 790 O O . PRO A 1 101 ? 6.804 -0.425 17.241 1.00 86.50 101 PRO A O 1
ATOM 793 N N . PRO A 1 102 ? 7.932 -1.523 18.851 1.00 82.00 102 PRO A N 1
ATOM 794 C CA . PRO A 1 102 ? 6.732 -2.025 19.527 1.00 82.00 102 PRO A CA 1
ATOM 795 C C . PRO A 1 102 ? 5.742 -0.929 19.952 1.00 82.00 102 PRO A C 1
ATOM 797 O O . PRO A 1 102 ? 4.553 -1.200 20.066 1.00 82.00 102 PRO A O 1
ATOM 800 N N . SER A 1 103 ? 6.211 0.309 20.145 1.00 83.62 103 SER A N 1
ATOM 801 C CA . SER A 1 103 ? 5.379 1.477 20.466 1.00 83.62 103 SER A CA 1
ATOM 802 C C . SER A 1 103 ? 4.390 1.857 19.362 1.00 83.62 103 SER A C 1
ATOM 804 O O . SER A 1 103 ? 3.363 2.459 19.651 1.00 83.62 103 SER A O 1
ATOM 806 N N . ASN A 1 104 ? 4.678 1.510 18.103 1.00 85.12 104 ASN A N 1
ATOM 807 C CA . ASN A 1 104 ? 3.810 1.826 16.965 1.00 85.12 104 ASN A CA 1
ATOM 808 C C . ASN A 1 104 ? 2.701 0.781 16.770 1.00 85.12 104 ASN A C 1
ATOM 810 O O . ASN A 1 104 ? 1.879 0.907 15.861 1.00 85.12 104 ASN A O 1
ATOM 814 N N . PHE A 1 105 ? 2.681 -0.272 17.591 1.00 88.31 105 PHE A N 1
ATOM 815 C CA . PHE A 1 105 ? 1.667 -1.308 17.515 1.00 88.31 105 PHE A CA 1
ATOM 816 C C . PHE A 1 105 ? 0.331 -0.789 18.056 1.00 88.31 105 PHE A C 1
ATOM 818 O O . PHE A 1 105 ? 0.151 -0.631 19.262 1.00 88.31 105 PHE A O 1
ATOM 825 N N . ASN A 1 106 ? -0.624 -0.557 17.155 1.00 91.81 106 ASN A N 1
ATOM 826 C CA . ASN A 1 106 ? -1.983 -0.166 17.508 1.00 91.81 106 ASN A CA 1
ATOM 827 C C . ASN A 1 106 ? -2.971 -1.290 17.133 1.00 91.81 106 ASN A C 1
ATOM 829 O O . ASN A 1 106 ? -3.227 -1.495 15.942 1.00 91.81 106 ASN A O 1
ATOM 833 N N . PRO A 1 107 ? -3.563 -2.004 18.112 1.00 92.44 107 PRO A N 1
ATOM 834 C CA . PRO A 1 107 ? -4.454 -3.131 17.835 1.00 92.44 107 PRO A CA 1
ATOM 835 C C . PRO A 1 107 ? -5.709 -2.726 17.049 1.00 92.44 107 PRO A C 1
ATOM 837 O O . PRO A 1 107 ? -6.183 -3.509 16.227 1.00 92.44 107 PRO A O 1
ATOM 840 N N . ARG A 1 108 ? -6.215 -1.497 17.231 1.00 94.88 108 ARG A N 1
ATOM 841 C CA . ARG A 1 108 ? -7.377 -0.983 16.487 1.00 94.88 108 ARG A CA 1
ATOM 842 C C . ARG A 1 108 ? -7.058 -0.833 15.000 1.00 94.88 108 ARG A C 1
ATOM 844 O O . ARG A 1 108 ? -7.803 -1.348 14.168 1.00 94.88 108 ARG A O 1
ATOM 851 N N . ARG A 1 109 ? -5.916 -0.216 14.669 1.00 95.56 109 ARG A N 1
ATOM 852 C CA . ARG A 1 109 ? -5.470 -0.059 13.270 1.00 95.56 109 ARG A CA 1
ATOM 853 C C . ARG A 1 109 ? -5.289 -1.401 12.574 1.00 95.56 109 ARG A C 1
ATOM 855 O O . ARG A 1 109 ? -5.694 -1.564 11.425 1.00 95.56 109 ARG A O 1
ATOM 862 N N . ILE A 1 110 ? -4.738 -2.386 13.283 1.00 95.31 110 ILE A N 1
ATOM 863 C CA . ILE A 1 110 ? -4.572 -3.751 12.768 1.00 95.31 110 ILE A CA 1
ATOM 864 C C . ILE A 1 110 ? -5.932 -4.381 12.447 1.00 95.31 110 ILE A C 1
ATOM 866 O O . ILE A 1 110 ? -6.112 -4.899 11.349 1.00 95.31 110 ILE A O 1
ATOM 870 N N . GLN A 1 111 ? -6.904 -4.305 13.360 1.00 96.50 111 GLN A N 1
ATOM 871 C CA . GLN A 1 111 ? -8.245 -4.858 13.139 1.00 96.50 111 GLN A CA 1
ATOM 872 C C . GLN A 1 111 ? -8.963 -4.199 11.955 1.00 96.50 111 GLN A C 1
ATOM 874 O O . GLN A 1 111 ? -9.569 -4.894 11.140 1.00 96.50 111 GLN A O 1
ATOM 879 N N . ASN A 1 112 ? -8.867 -2.875 11.823 1.00 97.44 112 ASN A N 1
ATOM 880 C CA . ASN A 1 112 ? -9.430 -2.162 10.676 1.00 97.44 112 ASN A CA 1
ATOM 881 C C . ASN A 1 112 ? -8.741 -2.578 9.368 1.00 97.44 112 ASN A C 1
ATOM 883 O O . ASN A 1 112 ? -9.406 -2.773 8.355 1.00 97.44 112 ASN A O 1
ATOM 887 N N . THR A 1 113 ? -7.421 -2.786 9.402 1.00 96.88 113 THR A N 1
ATOM 888 C CA . THR A 1 113 ? -6.649 -3.255 8.242 1.00 96.88 113 THR A CA 1
ATOM 889 C C . THR A 1 113 ? -7.047 -4.673 7.840 1.00 96.88 113 THR A C 1
ATOM 891 O O . THR A 1 113 ? -7.192 -4.947 6.655 1.00 96.88 113 THR A O 1
ATOM 894 N N . ILE A 1 114 ? -7.286 -5.565 8.806 1.00 97.12 114 ILE A N 1
ATOM 895 C CA . ILE A 1 114 ? -7.804 -6.914 8.542 1.00 97.12 114 ILE A CA 1
ATOM 896 C C . ILE A 1 114 ? -9.161 -6.828 7.832 1.00 97.12 114 ILE A C 1
ATOM 898 O O . ILE A 1 114 ? -9.321 -7.423 6.772 1.00 97.12 114 ILE A O 1
ATOM 902 N N . LYS A 1 115 ? -10.104 -6.021 8.339 1.00 97.56 115 LYS A N 1
ATOM 903 C CA . LYS A 1 115 ? -11.412 -5.810 7.686 1.00 97.56 115 LYS A CA 1
ATOM 904 C C . LYS A 1 115 ? -11.277 -5.235 6.274 1.00 97.56 115 LYS A C 1
ATOM 906 O O . LYS A 1 115 ? -11.977 -5.668 5.364 1.00 97.56 115 LYS A O 1
ATOM 911 N N . PHE A 1 116 ? -10.364 -4.285 6.083 1.00 97.69 116 PHE A N 1
ATOM 912 C CA . PHE A 1 116 ? -10.063 -3.710 4.774 1.00 97.69 116 PHE A CA 1
ATOM 913 C C . PHE A 1 116 ? -9.558 -4.778 3.788 1.00 97.69 116 PHE A C 1
ATOM 915 O O . PHE A 1 116 ? -10.032 -4.843 2.656 1.00 97.69 116 PHE A O 1
ATOM 922 N N . LEU A 1 117 ? -8.643 -5.654 4.222 1.00 97.12 117 LEU A N 1
ATOM 923 C CA . LEU A 1 117 ? -8.127 -6.758 3.406 1.00 97.12 117 LEU A CA 1
ATOM 924 C C . LEU A 1 117 ? -9.193 -7.826 3.131 1.00 97.12 117 LEU A C 1
ATOM 926 O O . LEU A 1 117 ? -9.303 -8.301 2.005 1.00 97.12 117 LEU A O 1
ATOM 930 N N . GLU A 1 118 ? -10.021 -8.167 4.117 1.00 97.25 118 GLU A N 1
ATOM 931 C CA . GLU A 1 118 ? -11.154 -9.069 3.906 1.00 97.25 118 GLU A CA 1
ATOM 932 C C . GLU A 1 118 ? -12.115 -8.528 2.841 1.00 97.25 118 GLU A C 1
ATOM 934 O O . GLU A 1 118 ? -12.526 -9.270 1.951 1.00 97.25 118 GLU A O 1
ATOM 939 N N . ASN A 1 119 ? -12.450 -7.235 2.892 1.00 97.62 119 ASN A N 1
ATOM 940 C CA . ASN A 1 119 ? -13.295 -6.597 1.882 1.00 97.62 119 ASN A CA 1
ATOM 941 C C . ASN A 1 119 ? -12.626 -6.602 0.501 1.00 97.62 119 ASN A C 1
ATOM 943 O O . ASN A 1 119 ? -13.296 -6.883 -0.491 1.00 97.62 119 ASN A O 1
ATOM 947 N N . ALA A 1 120 ? -11.310 -6.370 0.444 1.00 96.69 120 ALA A N 1
ATOM 948 C CA . ALA A 1 120 ? -10.521 -6.442 -0.786 1.00 96.69 120 ALA A CA 1
ATOM 949 C C . ALA A 1 120 ? -10.490 -7.848 -1.416 1.00 96.69 120 ALA A C 1
ATOM 951 O O . ALA A 1 120 ? -10.310 -7.967 -2.627 1.00 96.69 120 ALA A O 1
ATOM 952 N N . GLY A 1 121 ? -10.637 -8.907 -0.615 1.00 95.38 121 GLY A N 1
ATOM 953 C CA . GLY A 1 121 ? -10.759 -10.283 -1.106 1.00 95.38 121 GLY A CA 1
ATOM 954 C C . GLY A 1 121 ? -12.184 -10.672 -1.495 1.00 95.38 121 GLY A C 1
ATOM 955 O O . GLY A 1 121 ? -12.374 -11.422 -2.450 1.00 95.38 121 GLY A O 1
ATOM 956 N N . LYS A 1 122 ? -13.185 -10.161 -0.766 1.00 96.12 122 LYS A N 1
ATOM 957 C CA . LYS A 1 122 ? -14.609 -10.478 -0.972 1.00 96.12 122 LYS A CA 1
ATOM 958 C C . LYS A 1 122 ? -15.208 -9.768 -2.189 1.00 96.12 122 LYS A C 1
ATOM 960 O O . LYS A 1 122 ? -16.051 -10.350 -2.866 1.00 96.12 122 LYS A O 1
ATOM 965 N N . TYR A 1 123 ? -14.792 -8.532 -2.465 1.00 95.69 123 TYR A N 1
ATOM 966 C CA . TYR A 1 123 ? -15.383 -7.685 -3.503 1.00 95.69 123 TYR A CA 1
ATOM 967 C C . TYR A 1 123 ? -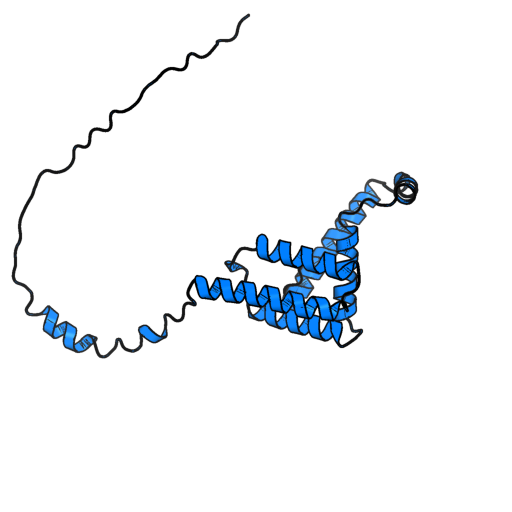14.309 -7.076 -4.413 1.00 95.69 123 TYR A C 1
ATOM 969 O O . TYR A 1 123 ? -13.258 -6.660 -3.933 1.00 95.69 123 TYR A O 1
ATOM 977 N N . ASP A 1 124 ? -14.600 -6.908 -5.710 1.00 92.25 124 ASP A N 1
ATOM 978 C CA . ASP A 1 124 ? -13.774 -6.096 -6.632 1.00 92.25 124 ASP A CA 1
ATOM 979 C C . ASP A 1 124 ? -14.059 -4.587 -6.454 1.00 92.25 124 ASP A C 1
ATOM 981 O O . ASP A 1 124 ? -14.492 -3.866 -7.358 1.00 92.25 124 ASP A O 1
ATOM 985 N N . GLY A 1 125 ? -13.899 -4.131 -5.211 1.00 95.62 125 GLY A N 1
ATOM 986 C CA . GLY A 1 125 ? -14.165 -2.766 -4.770 1.00 95.62 125 GLY A CA 1
ATOM 987 C C . GLY A 1 125 ? -12.957 -1.836 -4.876 1.00 95.62 125 GLY A C 1
ATOM 988 O O . GLY A 1 125 ? -11.932 -2.140 -5.496 1.00 95.62 125 GLY A O 1
ATOM 989 N N . PHE A 1 126 ? -13.063 -0.676 -4.226 1.00 95.81 126 PHE A N 1
ATOM 990 C CA . PHE A 1 126 ? -11.939 0.254 -4.111 1.00 95.81 126 PHE A CA 1
ATOM 991 C C . PHE A 1 126 ? -10.796 -0.360 -3.306 1.00 95.81 126 PHE A C 1
ATOM 993 O O . PHE A 1 126 ? -9.640 -0.196 -3.678 1.00 95.81 126 PHE A O 1
ATOM 1000 N N . GLU A 1 127 ? -11.104 -1.125 -2.264 1.00 96.06 127 GLU A N 1
ATOM 1001 C CA . GLU A 1 127 ? -10.137 -1.807 -1.410 1.00 96.06 127 GLU A CA 1
ATOM 1002 C C . GLU A 1 127 ? -9.284 -2.786 -2.223 1.00 96.06 127 GLU A C 1
ATOM 1004 O O . GLU A 1 127 ? -8.055 -2.730 -2.162 1.00 96.06 127 GLU A O 1
ATOM 1009 N N . HIS A 1 128 ? -9.916 -3.602 -3.075 1.00 96.62 128 HIS A N 1
ATOM 1010 C CA . HIS A 1 128 ? -9.210 -4.505 -3.987 1.00 96.62 128 HIS A CA 1
ATOM 1011 C C . HIS A 1 128 ? -8.277 -3.739 -4.930 1.00 96.62 128 HIS A C 1
ATOM 1013 O O . HIS A 1 128 ? -7.089 -4.055 -5.051 1.00 96.62 128 HIS A O 1
ATOM 1019 N N . LYS A 1 129 ? -8.789 -2.678 -5.564 1.00 96.31 129 LYS A N 1
ATOM 1020 C CA . LYS A 1 129 ? -8.023 -1.846 -6.504 1.00 96.31 129 LYS A CA 1
ATOM 1021 C C . LYS A 1 129 ? -6.853 -1.135 -5.826 1.00 96.31 129 LYS A C 1
ATOM 1023 O O . LYS A 1 129 ? -5.769 -1.074 -6.407 1.00 96.31 129 LYS A O 1
ATOM 1028 N N . ILE A 1 130 ? -7.038 -0.648 -4.599 1.00 96.12 130 ILE A N 1
ATOM 1029 C CA . ILE A 1 130 ? -5.992 -0.009 -3.793 1.00 96.12 130 ILE A CA 1
ATOM 1030 C C . ILE A 1 130 ? -4.892 -1.021 -3.458 1.00 96.12 130 ILE A C 1
ATOM 1032 O O . ILE A 1 130 ? -3.724 -0.738 -3.723 1.00 96.12 130 ILE A O 1
ATOM 1036 N N . VAL A 1 131 ? -5.240 -2.208 -2.942 1.00 95.88 131 VAL A N 1
ATOM 1037 C CA . VAL A 1 131 ? -4.262 -3.264 -2.616 1.00 95.88 131 VAL A CA 1
ATOM 1038 C C . VAL A 1 131 ? -3.497 -3.697 -3.864 1.00 95.88 131 VAL A C 1
ATOM 1040 O O . VAL A 1 131 ? -2.267 -3.772 -3.848 1.00 95.88 131 VAL A O 1
ATOM 1043 N N . LYS A 1 132 ? -4.205 -3.925 -4.974 1.00 95.12 132 LYS A N 1
ATOM 1044 C CA . LYS A 1 132 ? -3.605 -4.309 -6.254 1.00 95.12 132 LYS A CA 1
ATOM 1045 C C . LYS A 1 132 ? -2.620 -3.257 -6.753 1.00 95.12 132 LYS A C 1
ATOM 1047 O O . LYS A 1 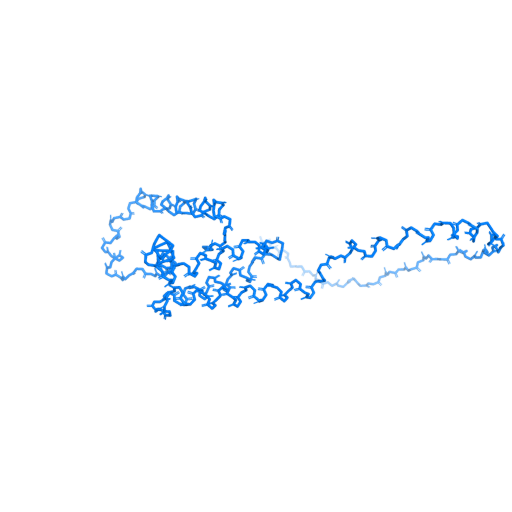132 ? -1.499 -3.605 -7.120 1.00 95.12 132 LYS A O 1
ATOM 1052 N N . ASN A 1 133 ? -3.012 -1.983 -6.744 1.00 94.62 133 ASN A N 1
ATOM 1053 C CA . ASN A 1 133 ? -2.147 -0.885 -7.165 1.00 94.62 133 ASN A CA 1
ATOM 1054 C C . ASN A 1 133 ? -0.918 -0.748 -6.253 1.00 94.62 133 ASN A C 1
ATOM 1056 O O . ASN A 1 133 ? 0.200 -0.623 -6.747 1.00 94.62 133 ASN A O 1
ATOM 1060 N N . LEU A 1 134 ? -1.106 -0.841 -4.934 1.00 94.38 134 LEU A N 1
ATOM 1061 C CA . LEU A 1 134 ? -0.018 -0.781 -3.959 1.00 94.38 134 LEU A CA 1
ATOM 1062 C C . LEU A 1 134 ? 1.017 -1.878 -4.226 1.00 94.38 134 LEU A C 1
ATOM 1064 O O . LEU A 1 134 ? 2.206 -1.586 -4.350 1.00 94.38 134 LEU A O 1
ATOM 1068 N N . LEU A 1 135 ? 0.580 -3.130 -4.371 1.00 95.06 135 LEU A N 1
ATOM 1069 C CA . LEU A 1 135 ? 1.485 -4.255 -4.618 1.00 95.06 135 LEU A CA 1
ATOM 1070 C C . LEU A 1 135 ? 2.134 -4.186 -6.004 1.00 95.06 135 LEU A C 1
ATOM 1072 O O . LEU A 1 135 ? 3.294 -4.564 -6.156 1.00 95.06 135 LEU A O 1
ATOM 1076 N N . HIS A 1 136 ? 1.427 -3.652 -7.002 1.00 93.88 136 HIS A N 1
ATOM 1077 C CA . HIS A 1 136 ? 1.992 -3.410 -8.327 1.00 93.88 136 HIS A CA 1
ATOM 1078 C C . HIS A 1 136 ? 3.128 -2.381 -8.278 1.00 93.88 136 HIS A C 1
ATOM 1080 O O . HIS A 1 136 ? 4.197 -2.609 -8.838 1.00 93.88 136 HIS A O 1
ATOM 1086 N N . LEU A 1 137 ? 2.939 -1.269 -7.564 1.00 93.00 137 LEU A N 1
ATOM 1087 C CA . LEU A 1 137 ? 3.976 -0.250 -7.399 1.00 93.00 137 LEU A CA 1
ATOM 1088 C C . LEU A 1 137 ? 5.187 -0.783 -6.632 1.00 93.00 137 LEU A C 1
ATOM 1090 O O . LEU A 1 137 ? 6.323 -0.468 -6.987 1.00 93.00 137 LEU A O 1
ATOM 1094 N N . GLN A 1 138 ? 4.960 -1.615 -5.617 1.00 91.94 138 GLN A N 1
ATOM 1095 C CA . GLN A 1 138 ? 6.041 -2.226 -4.842 1.00 91.94 138 GLN A CA 1
ATOM 1096 C C . GLN A 1 138 ? 6.874 -3.186 -5.679 1.00 91.94 138 GLN A C 1
ATOM 1098 O O . GLN A 1 138 ? 8.102 -3.093 -5.667 1.00 91.94 138 GLN A O 1
ATOM 1103 N N . TYR A 1 139 ? 6.211 -3.996 -6.504 1.00 92.56 139 TYR A N 1
ATOM 1104 C CA . TYR A 1 139 ? 6.880 -4.873 -7.455 1.00 92.56 139 TYR A CA 1
ATOM 1105 C C . TYR A 1 139 ? 7.853 -4.116 -8.378 1.00 92.56 139 TYR A C 1
ATOM 1107 O O . TYR A 1 139 ? 8.933 -4.626 -8.682 1.00 92.56 139 TYR A O 1
ATOM 1115 N N . TRP A 1 140 ? 7.511 -2.892 -8.799 1.00 90.88 140 TRP A N 1
ATOM 1116 C CA . TRP A 1 140 ? 8.341 -2.082 -9.700 1.00 90.88 140 TRP A CA 1
ATOM 1117 C C . TRP A 1 140 ? 9.375 -1.184 -9.004 1.00 90.88 140 TRP A C 1
ATOM 1119 O O . TRP A 1 140 ? 10.385 -0.851 -9.622 1.00 90.88 140 TRP A O 1
ATOM 1129 N N . LYS A 1 141 ? 9.177 -0.806 -7.733 1.00 87.00 141 LYS A N 1
ATOM 1130 C CA . LYS A 1 141 ? 9.997 0.187 -7.001 1.00 87.00 141 LYS A CA 1
ATOM 1131 C C . LYS A 1 141 ? 11.502 -0.119 -6.982 1.00 87.00 141 LYS A C 1
ATOM 1133 O O . LYS A 1 141 ? 12.303 0.812 -6.951 1.00 87.00 141 LYS A O 1
ATOM 1138 N N . GLY A 1 142 ? 11.892 -1.395 -6.997 1.00 80.75 142 GLY A N 1
ATOM 1139 C CA . GLY A 1 142 ? 13.296 -1.830 -6.948 1.00 80.75 142 GLY A CA 1
ATOM 1140 C C . GLY A 1 142 ? 13.783 -2.605 -8.172 1.00 80.75 142 GLY A C 1
ATOM 1141 O O . GLY A 1 142 ? 14.948 -3.004 -8.210 1.00 80.75 142 GLY A O 1
ATOM 1142 N N . ARG A 1 143 ? 12.922 -2.859 -9.164 1.00 85.31 143 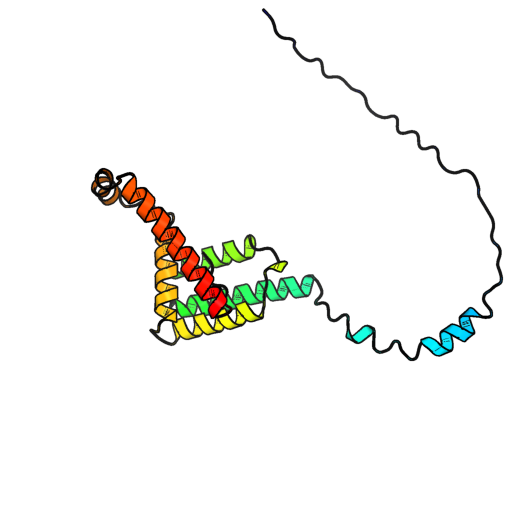ARG A N 1
ATOM 1143 C CA . ARG A 1 143 ? 13.303 -3.682 -10.316 1.00 85.31 143 ARG A CA 1
ATOM 1144 C C . ARG A 1 143 ? 13.924 -2.825 -11.416 1.00 85.31 143 ARG A C 1
ATOM 1146 O O . ARG A 1 143 ? 13.396 -1.759 -11.734 1.00 85.31 143 ARG A O 1
ATOM 1153 N N . PRO A 1 144 ? 15.031 -3.278 -12.029 1.00 79.19 144 PRO A N 1
ATOM 1154 C CA . PRO A 1 144 ? 15.546 -2.614 -13.211 1.00 79.19 144 PRO A CA 1
ATOM 1155 C C . PRO A 1 144 ? 14.515 -2.729 -14.335 1.00 79.19 144 PRO A C 1
ATOM 1157 O O . PRO A 1 144 ? 13.971 -3.805 -14.580 1.00 79.19 144 PRO A O 1
ATOM 1160 N N . LEU A 1 145 ? 14.266 -1.620 -15.032 1.00 80.62 145 LEU A N 1
ATOM 1161 C CA . LEU A 1 145 ? 13.517 -1.657 -16.284 1.00 80.62 145 LEU A CA 1
ATOM 1162 C C . LEU A 1 145 ? 14.281 -2.521 -17.292 1.00 80.62 145 LEU A C 1
ATOM 1164 O O . LEU A 1 145 ? 15.517 -2.480 -17.334 1.00 80.62 145 LEU A O 1
ATOM 1168 N N . ASP A 1 146 ? 13.544 -3.240 -18.140 1.00 85.69 146 ASP A N 1
ATOM 1169 C CA . ASP A 1 146 ? 14.117 -3.996 -19.252 1.00 85.69 146 ASP A CA 1
ATOM 1170 C C . ASP A 1 146 ? 15.111 -3.144 -20.036 1.00 85.69 146 ASP A C 1
ATOM 1172 O O . ASP A 1 146 ? 14.852 -1.976 -20.325 1.00 85.69 146 ASP A O 1
ATOM 1176 N N . ARG A 1 147 ? 16.247 -3.728 -20.439 1.00 83.88 147 ARG A N 1
ATOM 1177 C CA . ARG A 1 147 ? 17.323 -2.988 -21.125 1.00 83.88 147 ARG A CA 1
ATOM 1178 C C . ARG A 1 147 ? 16.814 -2.224 -22.352 1.00 83.88 147 ARG A C 1
ATOM 1180 O O . ARG A 1 147 ? 17.250 -1.099 -22.583 1.00 83.88 147 ARG A O 1
ATOM 1187 N N . ARG A 1 148 ? 15.881 -2.815 -23.109 1.00 85.88 148 ARG A N 1
ATOM 1188 C CA . ARG A 1 148 ? 15.242 -2.182 -24.276 1.00 85.88 148 ARG A CA 1
ATOM 1189 C C . ARG A 1 148 ? 14.427 -0.953 -23.872 1.00 85.88 148 ARG A C 1
ATOM 1191 O O . ARG A 1 148 ? 14.610 0.114 -24.447 1.00 85.88 148 ARG A O 1
ATOM 1198 N N . LEU A 1 149 ? 13.596 -1.087 -22.841 1.00 83.50 149 LEU A N 1
ATOM 1199 C CA . LEU A 1 149 ? 12.783 0.005 -22.313 1.00 83.50 149 LEU A CA 1
ATOM 1200 C C . LEU A 1 149 ? 13.662 1.106 -21.699 1.00 83.50 149 LEU A C 1
ATOM 1202 O O . LEU A 1 149 ? 13.465 2.284 -21.974 1.00 83.50 149 LEU A O 1
ATOM 1206 N N . LYS A 1 150 ? 14.701 0.730 -20.946 1.00 84.19 150 LYS A N 1
ATOM 1207 C CA . LYS A 1 150 ? 15.699 1.654 -20.394 1.00 84.19 150 LYS A CA 1
ATOM 1208 C C . LYS A 1 150 ? 16.401 2.449 -21.495 1.00 84.19 150 LYS A C 1
ATOM 1210 O O . LYS A 1 150 ? 16.592 3.649 -21.326 1.00 84.19 150 LYS A O 1
ATOM 1215 N N . GLN A 1 151 ? 16.766 1.803 -22.604 1.00 84.56 151 GLN A N 1
ATOM 1216 C CA . GLN A 1 151 ? 17.378 2.479 -23.747 1.00 84.56 151 GLN A CA 1
ATOM 1217 C C . GLN A 1 151 ? 16.391 3.438 -24.422 1.00 84.56 151 GLN A C 1
ATOM 1219 O O . GLN A 1 151 ? 16.760 4.573 -24.695 1.00 84.56 151 GLN A O 1
ATOM 1224 N N . SER A 1 152 ? 15.136 3.020 -24.614 1.00 83.06 152 SER A N 1
ATOM 1225 C CA . SER A 1 152 ? 14.085 3.860 -25.204 1.00 83.06 152 SER A CA 1
ATOM 1226 C C . SER A 1 152 ? 13.721 5.073 -24.341 1.00 83.06 152 SER A C 1
ATOM 1228 O O . SER A 1 152 ? 13.357 6.113 -24.874 1.00 83.06 152 SER A O 1
ATOM 1230 N N . ILE A 1 153 ? 13.800 4.950 -23.013 1.00 83.75 153 ILE A N 1
ATOM 1231 C CA . ILE A 1 153 ? 13.473 6.029 -22.066 1.00 83.75 153 ILE A CA 1
ATOM 1232 C C . ILE A 1 153 ? 14.702 6.892 -21.757 1.00 83.75 153 ILE A C 1
ATOM 1234 O O . ILE A 1 153 ? 14.569 7.967 -21.180 1.00 83.75 153 ILE A O 1
ATOM 1238 N N . ARG A 1 154 ? 15.914 6.463 -22.134 1.00 81.81 154 ARG A N 1
ATOM 1239 C CA . ARG A 1 154 ? 17.148 7.194 -21.813 1.00 81.81 154 ARG A CA 1
ATOM 1240 C C . ARG A 1 154 ? 17.077 8.641 -22.285 1.00 81.81 154 ARG A C 1
ATOM 1242 O O . ARG A 1 154 ? 17.374 9.537 -21.503 1.00 81.81 154 ARG A O 1
ATOM 1249 N N . ASP A 1 155 ? 16.615 8.839 -23.510 1.00 80.38 155 ASP A N 1
ATOM 1250 C CA . ASP A 1 155 ? 16.537 10.158 -24.131 1.00 80.38 155 ASP A CA 1
ATOM 1251 C C . ASP A 1 155 ? 15.330 10.967 -23.593 1.00 80.38 155 ASP A C 1
ATOM 1253 O O . ASP A 1 155 ? 15.301 12.190 -23.689 1.00 80.38 155 ASP A O 1
ATOM 1257 N N . LEU A 1 156 ? 14.381 10.300 -22.917 1.00 80.69 156 LEU A N 1
ATOM 1258 C CA . LEU A 1 156 ? 13.265 10.909 -22.179 1.00 80.69 156 LEU A CA 1
ATOM 1259 C C . LEU A 1 156 ? 13.621 11.265 -20.723 1.00 80.69 156 LEU A C 1
ATOM 1261 O O . LEU A 1 156 ? 12.825 11.907 -20.036 1.00 80.69 156 LEU A O 1
ATOM 1265 N N . ASN A 1 157 ? 14.799 10.873 -20.219 1.00 84.56 157 ASN A N 1
ATOM 1266 C CA . ASN A 1 157 ? 15.249 11.198 -18.859 1.00 84.56 157 ASN A CA 1
ATOM 1267 C C . ASN A 1 157 ? 15.803 12.628 -18.765 1.00 84.56 157 ASN A C 1
ATOM 1269 O O . ASN A 1 157 ? 16.913 12.847 -18.280 1.00 84.56 157 ASN A O 1
ATOM 1273 N N . THR A 1 158 ? 15.021 13.615 -19.193 1.00 88.69 158 THR A N 1
ATOM 1274 C CA . THR A 1 158 ? 15.326 15.018 -18.902 1.00 88.69 158 THR A CA 1
ATOM 1275 C C . THR A 1 158 ? 15.310 15.250 -17.387 1.00 88.69 158 THR A C 1
ATOM 1277 O O . THR A 1 158 ? 14.622 14.543 -16.641 1.00 88.69 158 THR A O 1
ATOM 1280 N N . ALA A 1 159 ? 16.042 16.261 -16.908 1.00 89.88 159 ALA A N 1
ATOM 1281 C CA . ALA A 1 159 ? 16.038 16.620 -15.486 1.00 89.88 159 ALA A CA 1
ATOM 1282 C C . ALA A 1 159 ? 14.606 16.864 -14.962 1.00 89.88 159 ALA A C 1
ATOM 1284 O O . ALA A 1 159 ? 14.249 16.389 -13.885 1.00 89.88 159 ALA A O 1
ATOM 1285 N N . ALA A 1 160 ? 13.753 17.495 -15.777 1.00 91.50 160 ALA A N 1
ATOM 1286 C CA . ALA A 1 160 ? 12.340 17.712 -15.473 1.00 91.50 160 ALA A CA 1
ATOM 1287 C C . ALA A 1 160 ? 11.538 16.400 -15.345 1.00 91.50 160 ALA A C 1
ATOM 1289 O O . ALA A 1 160 ? 10.719 16.263 -14.435 1.00 91.50 160 ALA A O 1
ATOM 1290 N N . ALA A 1 161 ? 11.785 15.403 -16.204 1.00 90.06 161 ALA A N 1
ATOM 1291 C CA . ALA A 1 161 ? 11.125 14.096 -16.127 1.00 90.06 161 ALA A CA 1
ATOM 1292 C C . ALA A 1 161 ? 11.582 13.269 -14.911 1.00 90.06 161 ALA A C 1
ATOM 1294 O O . ALA A 1 161 ? 10.811 12.491 -14.342 1.00 90.06 161 ALA A O 1
ATOM 1295 N N . VAL A 1 162 ? 12.845 13.408 -14.495 1.00 89.12 162 VAL A N 1
ATOM 1296 C CA . VAL A 1 162 ? 13.345 12.821 -13.241 1.00 89.12 162 VAL A CA 1
ATOM 1297 C C . VAL A 1 162 ? 12.636 13.452 -12.044 1.00 89.12 162 VAL A C 1
ATOM 1299 O O . VAL A 1 162 ? 12.137 12.723 -11.187 1.00 89.12 162 VAL A O 1
ATOM 1302 N N . GLU A 1 163 ? 12.545 14.780 -12.007 1.00 93.12 163 GLU A N 1
ATOM 1303 C CA . GLU A 1 163 ? 11.914 15.496 -10.898 1.00 93.12 163 GLU A CA 1
ATOM 1304 C C . GLU A 1 163 ? 10.410 15.217 -10.811 1.00 93.12 163 GLU A C 1
ATOM 1306 O O . GLU A 1 163 ? 9.894 14.909 -9.739 1.00 93.12 163 GLU A O 1
ATOM 1311 N N . SER A 1 164 ? 9.725 15.164 -11.955 1.00 92.62 164 SER A N 1
ATOM 1312 C CA . SER A 1 164 ? 8.308 14.790 -12.025 1.00 92.62 164 SER A CA 1
ATOM 1313 C C . SER A 1 164 ? 8.053 13.403 -11.426 1.00 92.62 164 SER A C 1
ATOM 1315 O O . SER A 1 164 ? 7.109 13.222 -10.662 1.00 92.62 164 SER A O 1
ATOM 1317 N N . ARG A 1 165 ? 8.924 12.417 -11.691 1.00 89.25 165 ARG A N 1
ATOM 1318 C CA . ARG A 1 165 ? 8.801 11.075 -11.094 1.00 89.25 165 ARG A CA 1
ATOM 1319 C C . ARG A 1 165 ? 8.986 11.085 -9.584 1.00 89.25 165 ARG A C 1
ATOM 1321 O O . ARG A 1 165 ? 8.241 10.394 -8.893 1.00 89.25 165 ARG A O 1
ATOM 1328 N N . LYS A 1 166 ? 9.948 11.851 -9.058 1.00 91.88 166 LYS A N 1
ATOM 1329 C CA . LYS A 1 166 ? 10.094 12.007 -7.602 1.00 91.88 166 LYS A CA 1
ATOM 1330 C C . LYS A 1 166 ? 8.833 12.618 -7.005 1.00 91.88 166 LYS A C 1
ATOM 1332 O O . LYS A 1 166 ? 8.326 12.102 -6.013 1.00 91.88 166 LYS A O 1
ATOM 1337 N N . GLN A 1 167 ? 8.294 13.653 -7.644 1.00 95.88 167 GLN A N 1
ATOM 1338 C CA . GLN A 1 167 ? 7.098 14.327 -7.162 1.00 95.88 167 GLN A CA 1
ATOM 1339 C C . GLN A 1 167 ? 5.870 13.414 -7.166 1.00 95.88 167 GLN A C 1
ATOM 1341 O O . GLN A 1 167 ? 5.127 13.395 -6.188 1.00 95.88 167 GLN A O 1
ATOM 1346 N N . ILE A 1 168 ? 5.706 12.579 -8.196 1.00 93.69 168 ILE A N 1
ATOM 1347 C CA . ILE A 1 168 ? 4.663 11.543 -8.234 1.00 93.69 168 ILE A CA 1
ATOM 1348 C C . ILE A 1 168 ? 4.806 10.590 -7.038 1.00 93.69 168 ILE A C 1
ATOM 1350 O O . ILE A 1 168 ? 3.819 10.281 -6.372 1.00 93.69 168 ILE A O 1
ATOM 1354 N N . TRP A 1 169 ? 6.028 10.162 -6.703 1.00 92.88 169 TRP A N 1
ATOM 1355 C CA . TRP A 1 169 ? 6.266 9.323 -5.524 1.00 92.88 169 TRP A CA 1
ATOM 1356 C C . TRP A 1 169 ? 5.960 10.036 -4.202 1.00 92.88 169 TRP A C 1
ATOM 1358 O O . TRP A 1 169 ? 5.439 9.404 -3.279 1.00 92.88 169 TRP A O 1
ATOM 1368 N N . HIS A 1 170 ? 6.261 11.331 -4.090 1.00 94.69 170 HIS A N 1
ATOM 1369 C CA . HIS A 1 170 ? 5.903 12.133 -2.918 1.00 94.69 170 HIS A CA 1
ATOM 1370 C C . HIS A 1 170 ? 4.385 12.267 -2.766 1.00 94.69 170 HIS A C 1
ATOM 1372 O O . HIS A 1 170 ? 3.863 12.028 -1.677 1.00 94.69 170 HIS A O 1
ATOM 1378 N N . GLN A 1 171 ? 3.675 12.559 -3.857 1.00 95.56 171 GLN A N 1
ATOM 1379 C CA . GLN A 1 171 ? 2.214 12.639 -3.881 1.00 95.56 171 GLN A CA 1
ATOM 1380 C C . GLN A 1 171 ? 1.577 11.298 -3.516 1.00 95.56 171 GLN A C 1
ATOM 1382 O O . GLN A 1 171 ? 0.729 11.247 -2.630 1.00 95.56 171 GLN A O 1
ATOM 1387 N N . TYR A 1 172 ? 2.043 10.199 -4.111 1.00 93.75 172 TYR A N 1
ATOM 1388 C CA . TYR A 1 172 ? 1.589 8.851 -3.773 1.00 93.75 172 TYR A CA 1
ATOM 1389 C C . TYR A 1 172 ? 1.743 8.555 -2.274 1.00 93.75 172 TYR A C 1
ATOM 1391 O O . TYR A 1 172 ? 0.789 8.140 -1.613 1.00 93.75 172 TYR A O 1
ATOM 1399 N N . ARG A 1 173 ? 2.919 8.835 -1.700 1.00 93.69 173 ARG A N 1
ATOM 1400 C CA . ARG A 1 173 ? 3.160 8.648 -0.262 1.00 93.69 173 ARG A CA 1
ATOM 1401 C C . ARG A 1 173 ? 2.229 9.500 0.593 1.00 93.69 173 ARG A C 1
ATOM 1403 O O . ARG A 1 173 ? 1.659 8.977 1.544 1.00 93.69 173 ARG A O 1
ATOM 1410 N N . ALA A 1 174 ? 2.037 10.770 0.241 1.00 95.56 174 ALA A N 1
ATOM 1411 C CA . ALA A 1 174 ? 1.110 11.647 0.946 1.00 95.56 174 ALA A CA 1
ATOM 1412 C C . ALA A 1 174 ? -0.328 11.103 0.896 1.00 95.56 174 ALA A C 1
ATOM 1414 O O . ALA A 1 174 ? -0.989 11.037 1.928 1.00 95.56 174 ALA A O 1
ATOM 1415 N N . THR A 1 175 ? -0.794 10.634 -0.269 1.00 94.81 175 THR A N 1
ATOM 1416 C CA . THR A 1 175 ? -2.142 10.055 -0.406 1.00 94.81 175 THR A CA 1
ATOM 1417 C C . THR A 1 175 ? -2.334 8.794 0.423 1.00 94.81 175 THR A C 1
ATOM 1419 O O . THR A 1 175 ? -3.383 8.630 1.037 1.00 94.81 175 THR A O 1
ATOM 1422 N N . LEU A 1 176 ? -1.320 7.932 0.512 1.00 94.00 176 LEU A N 1
ATOM 1423 C CA . LEU A 1 176 ? -1.401 6.739 1.349 1.00 94.00 176 LEU A CA 1
ATOM 1424 C C . LEU A 1 176 ? -1.357 7.056 2.841 1.00 94.00 176 LEU A C 1
ATOM 1426 O O . LEU A 1 176 ? -2.060 6.405 3.608 1.00 94.00 176 LEU A O 1
ATOM 1430 N N . ILE A 1 177 ? -0.599 8.072 3.257 1.00 94.88 177 ILE A N 1
ATOM 1431 C CA . ILE A 1 177 ? -0.649 8.564 4.639 1.00 94.88 177 ILE A CA 1
ATOM 1432 C C . ILE A 1 177 ? -2.060 9.078 4.951 1.00 94.88 177 ILE A C 1
ATOM 1434 O O . ILE A 1 177 ? -2.653 8.648 5.933 1.00 94.88 177 ILE A O 1
ATOM 1438 N N . MET A 1 178 ? -2.638 9.918 4.088 1.00 96.38 178 MET A N 1
ATOM 1439 C CA . MET A 1 178 ? -4.003 10.428 4.276 1.00 96.38 178 MET A CA 1
ATOM 1440 C C . MET A 1 178 ? -5.058 9.313 4.293 1.00 96.38 178 MET A C 1
ATOM 1442 O O . MET A 1 178 ? -5.999 9.382 5.077 1.00 96.38 178 MET A O 1
ATOM 1446 N N . LEU A 1 179 ? -4.902 8.277 3.461 1.00 95.62 179 LEU A N 1
ATOM 1447 C CA . LEU A 1 179 ? -5.776 7.101 3.459 1.00 95.62 179 LEU A CA 1
ATOM 1448 C C . LEU A 1 179 ? -5.679 6.320 4.775 1.00 95.62 179 LEU A C 1
ATOM 1450 O O . LEU A 1 179 ? -6.695 5.942 5.354 1.00 95.62 179 LEU A O 1
ATOM 1454 N N . ASN A 1 180 ? -4.455 6.078 5.246 1.00 95.31 180 ASN A N 1
ATOM 1455 C CA . ASN A 1 180 ? -4.219 5.365 6.496 1.00 95.31 180 ASN A CA 1
ATOM 1456 C C . ASN A 1 180 ? -4.817 6.113 7.691 1.00 95.31 180 ASN A C 1
ATOM 1458 O O . ASN A 1 180 ? -5.409 5.485 8.564 1.00 95.31 180 ASN A O 1
ATOM 1462 N N . GLU A 1 181 ? -4.699 7.441 7.715 1.00 95.56 181 GLU A N 1
ATOM 1463 C CA . GLU A 1 181 ? -5.267 8.264 8.782 1.00 95.56 181 GLU A CA 1
ATOM 1464 C C . GLU A 1 181 ? -6.798 8.370 8.693 1.00 95.56 181 GLU A C 1
ATOM 1466 O O . GLU A 1 181 ? -7.466 8.303 9.722 1.00 95.56 181 GLU A O 1
ATOM 1471 N N . SER A 1 182 ? -7.382 8.468 7.493 1.00 96.75 182 SER A N 1
ATOM 1472 C CA . SER A 1 182 ? -8.842 8.588 7.336 1.00 96.75 182 SER A CA 1
ATOM 1473 C C . SER A 1 182 ? -9.600 7.299 7.657 1.00 96.75 182 SER A C 1
ATOM 1475 O O . SER A 1 182 ? -10.704 7.357 8.197 1.00 96.75 182 SER A O 1
ATOM 1477 N N . LEU A 1 183 ? -9.009 6.139 7.359 1.00 95.25 183 LEU A N 1
ATOM 1478 C CA . LEU A 1 183 ? -9.596 4.827 7.648 1.00 95.25 183 LEU A CA 1
ATOM 1479 C C . LEU A 1 183 ? -9.101 4.223 8.973 1.00 95.25 183 LEU A C 1
ATOM 1481 O O . LEU A 1 183 ? -9.564 3.152 9.364 1.00 95.25 183 LEU A O 1
ATOM 1485 N N . ASP A 1 184 ? -8.165 4.890 9.656 1.00 95.69 184 ASP A N 1
ATOM 1486 C CA . ASP A 1 184 ? -7.438 4.373 10.821 1.00 95.69 184 ASP A CA 1
ATOM 1487 C C . ASP A 1 184 ? -6.919 2.945 10.569 1.00 95.69 184 ASP A C 1
ATOM 1489 O O . ASP A 1 184 ? -7.226 2.008 11.309 1.00 95.69 184 ASP A O 1
ATOM 1493 N N . ILE A 1 185 ? -6.166 2.775 9.478 1.00 95.31 185 ILE A N 1
ATOM 1494 C CA . ILE A 1 185 ? -5.532 1.516 9.055 1.00 95.31 185 ILE A CA 1
ATOM 1495 C C . ILE A 1 185 ? -4.010 1.672 8.971 1.00 95.31 185 ILE A C 1
ATOM 1497 O O . ILE A 1 185 ? -3.453 2.761 9.104 1.00 95.31 185 ILE A O 1
ATOM 1501 N N . CYS A 1 186 ? -3.313 0.560 8.755 1.00 91.31 186 CYS A N 1
ATOM 1502 C CA . CYS A 1 186 ? -1.865 0.520 8.599 1.00 91.31 186 CYS A CA 1
ATOM 1503 C C . CYS A 1 186 ? -1.465 -0.255 7.336 1.00 91.31 186 CYS A C 1
ATOM 1505 O O . CYS A 1 186 ? -0.892 -1.345 7.406 1.00 91.31 186 CYS A O 1
ATOM 1507 N N . LEU A 1 187 ? -1.741 0.318 6.161 1.00 87.31 187 LEU A N 1
ATOM 1508 C CA . LEU A 1 187 ? -1.116 -0.139 4.920 1.00 87.31 187 LEU A CA 1
ATOM 1509 C C . LEU A 1 187 ? 0.301 0.428 4.838 1.00 87.31 187 LEU A C 1
ATOM 1511 O O . LEU A 1 187 ? 0.534 1.612 5.077 1.00 87.31 187 LEU A O 1
ATOM 1515 N N . THR A 1 188 ? 1.267 -0.422 4.520 1.00 75.56 188 THR A N 1
ATOM 1516 C CA . THR A 1 188 ? 2.693 -0.094 4.609 1.00 75.56 188 THR A CA 1
ATOM 1517 C C . THR A 1 188 ? 3.341 0.018 3.225 1.00 75.56 188 THR A C 1
ATOM 1519 O O . THR A 1 188 ? 2.971 -0.708 2.300 1.00 75.56 188 THR A O 1
ATOM 1522 N N . ILE A 1 189 ? 4.302 0.950 3.080 1.00 56.59 189 ILE A N 1
ATOM 1523 C CA . ILE A 1 189 ? 5.115 1.184 1.864 1.00 56.59 189 ILE A CA 1
ATOM 1524 C C . ILE A 1 189 ? 6.599 0.944 2.133 1.00 56.59 189 ILE A C 1
ATOM 1526 O O . ILE A 1 189 ? 7.046 1.338 3.229 1.00 56.59 189 ILE A O 1
#

Secondary structure (DSSP, 8-state):
--PPPPPP----------------------TTSHHHHHHHHGGG-SSTTTS-----HHHHHHHHHHHHHHHHHHHHHHTTT-TTHHHHHHHHHHHHHHHS-GGG--HHHHHHHHHHHHHHHHSSSHHHHHHHHHHHHHHHHTSPPPHHHHHHHHTT--HHHHHHHHHHHHHHHHHHHHHHHHHT-----

Sequence (189 aa):
MTCATSDMSAGSSSTESINSTLQETQLDEGEGWARIWLRGVANRSSDARAVLFQMTAPAVRQHILQAYRDLYRTGLEAVQFSTPARHELRDILRQTFRTAPPSNFNPRRIQNTIKFLENAGKYDGFEHKIVKNLLHLQYWKGRPLDRRLKQSIRDLNTAAAVESRKQIWHQYRATLIMLNESLDICLTI

Organism: NCBI:txid86049